Protein AF-A0AAU9J3K5-F1 (afdb_monomer)

Mean predicted aligned error: 5.4 Å

Organism: NCBI:txid1481888

Radius of gyration: 20.64 Å; Cα contacts (8 Å, |Δi|>4): 321; chains: 1; bounding box: 44×38×68 Å

Solvent-accessible surface area (backbone atoms only — not comparable to full-atom values): 13267 Å² total; per-residue (Å²): 116,67,70,64,51,51,55,50,52,50,56,49,42,56,54,50,39,54,52,32,52,53,51,26,54,49,31,48,74,75,64,40,51,69,59,21,34,55,36,25,52,50,28,32,61,58,23,56,82,67,34,91,84,30,71,65,26,46,50,22,44,54,49,30,21,50,34,29,42,73,77,67,40,43,69,62,15,44,56,45,38,53,54,50,38,56,56,32,32,74,74,64,30,69,84,30,70,68,31,44,52,37,49,50,50,46,20,52,42,31,42,75,72,71,34,34,83,68,12,43,64,50,32,53,52,49,40,65,74,28,71,87,46,91,58,56,65,67,35,35,52,36,26,38,52,43,13,49,35,30,41,76,74,66,40,49,68,60,13,48,52,33,21,47,52,31,41,53,54,44,33,74,74,67,36,80,89,37,66,82,39,30,66,32,28,39,50,44,13,52,48,27,43,75,70,68,37,52,73,62,11,49,52,28,32,50,54,21,35,55,44,37,33,76,73,65,34,70,76,32,71,70,31,44,51,42,44,48,53,50,17,54,46,26,49,76,71,68,40,52,68,64,15,49,52,41,52,51,51,49,51,49,46,53,52,55,54,56,63,73,78,108

Structure (mmCIF, N/CA/C/O backbone):
data_AF-A0AAU9J3K5-F1
#
_entry.id   AF-A0AAU9J3K5-F1
#
loop_
_atom_site.group_PDB
_atom_site.id
_atom_site.type_symbol
_atom_site.label_atom_id
_atom_site.label_alt_id
_atom_site.label_comp_id
_atom_site.label_asym_id
_atom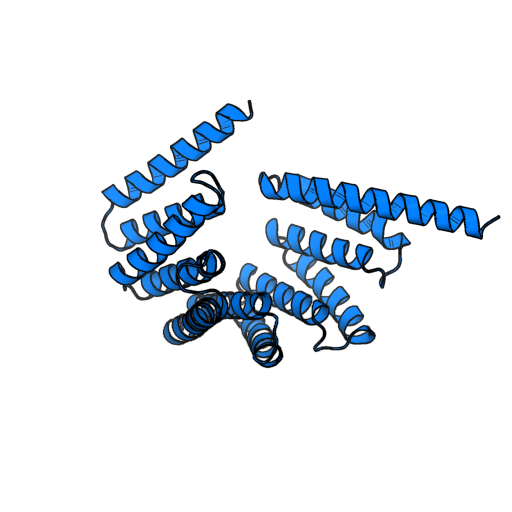_site.label_entity_id
_atom_site.label_seq_id
_atom_site.pdbx_PDB_ins_code
_atom_site.Cartn_x
_atom_site.Cartn_y
_atom_site.Cartn_z
_atom_site.occupancy
_atom_site.B_iso_or_equiv
_atom_site.auth_seq_id
_atom_site.auth_comp_id
_atom_site.auth_asym_id
_atom_site.auth_atom_id
_atom_site.pdbx_PDB_model_num
ATOM 1 N N . MET A 1 1 ? 18.548 9.732 -44.652 1.00 57.41 1 MET A N 1
ATOM 2 C CA . MET A 1 1 ? 17.117 10.109 -44.545 1.00 57.41 1 MET A CA 1
ATOM 3 C C . MET A 1 1 ? 16.368 9.227 -43.537 1.00 57.41 1 MET A C 1
ATOM 5 O O . MET A 1 1 ? 15.670 9.781 -42.702 1.00 57.41 1 MET A O 1
ATOM 9 N N . LEU A 1 2 ? 16.607 7.906 -43.513 1.00 59.78 2 LEU A N 1
ATOM 10 C CA . LEU A 1 2 ? 16.026 6.950 -42.546 1.00 59.78 2 LEU A CA 1
ATOM 11 C C . LEU A 1 2 ? 16.283 7.281 -41.060 1.00 59.78 2 LEU A C 1
ATOM 13 O O . LEU A 1 2 ? 15.352 7.263 -40.264 1.00 59.78 2 LEU A O 1
ATOM 17 N N . LEU A 1 3 ? 17.508 7.681 -40.692 1.00 57.69 3 LEU A N 1
ATOM 18 C CA . LEU A 1 3 ? 17.863 7.984 -39.294 1.00 57.69 3 LEU A CA 1
ATOM 19 C C . LEU A 1 3 ? 17.079 9.177 -38.706 1.00 57.69 3 LEU A C 1
ATOM 21 O O . LEU A 1 3 ? 16.691 9.158 -37.545 1.00 57.69 3 LEU A O 1
ATOM 25 N N . LYS A 1 4 ? 16.798 10.207 -39.522 1.00 55.69 4 LYS A N 1
ATOM 26 C CA . LYS A 1 4 ? 15.992 11.370 -39.103 1.00 55.69 4 LYS A CA 1
ATOM 27 C C . LYS A 1 4 ? 14.506 11.024 -38.956 1.00 55.69 4 LYS A C 1
ATOM 29 O O . LYS A 1 4 ? 13.834 11.634 -38.134 1.00 55.69 4 LYS A O 1
ATOM 34 N N . GLY A 1 5 ? 14.005 10.068 -39.743 1.00 58.72 5 GLY A N 1
ATOM 35 C CA . GLY A 1 5 ? 12.639 9.553 -39.619 1.00 58.72 5 GLY A CA 1
ATOM 36 C C . GLY A 1 5 ? 12.451 8.763 -38.325 1.00 58.72 5 GLY A C 1
ATOM 37 O O . GLY A 1 5 ? 11.543 9.068 -37.564 1.00 58.72 5 GLY A O 1
ATOM 38 N N . LEU A 1 6 ? 13.374 7.842 -38.031 1.00 62.50 6 LEU A N 1
ATOM 39 C CA . LEU A 1 6 ? 13.385 7.055 -36.792 1.00 62.50 6 LEU A CA 1
ATOM 40 C C . LEU A 1 6 ? 13.472 7.938 -35.540 1.00 62.50 6 LEU A C 1
ATOM 42 O O . LEU A 1 6 ? 12.642 7.817 -34.649 1.00 62.50 6 LEU A O 1
ATOM 46 N N . LEU A 1 7 ? 14.403 8.898 -35.506 1.00 63.62 7 LEU A N 1
ATOM 47 C CA . LEU A 1 7 ? 14.524 9.837 -34.380 1.00 63.62 7 LEU A CA 1
ATOM 48 C C . LEU A 1 7 ? 13.256 10.680 -34.164 1.00 63.62 7 LEU A C 1
ATOM 50 O O . LEU A 1 7 ? 12.931 11.017 -33.030 1.00 63.62 7 LEU A O 1
ATOM 54 N N . ARG A 1 8 ? 12.524 11.010 -35.237 1.00 62.31 8 ARG A N 1
ATOM 55 C CA . ARG A 1 8 ? 11.261 11.751 -35.143 1.00 62.31 8 ARG A CA 1
ATOM 56 C C . ARG A 1 8 ? 10.128 10.884 -34.588 1.00 62.31 8 ARG A C 1
ATOM 58 O O . ARG A 1 8 ? 9.366 11.395 -33.779 1.00 62.31 8 ARG A O 1
ATOM 65 N N . VAL A 1 9 ? 10.048 9.614 -34.989 1.00 66.19 9 VAL A N 1
ATOM 66 C CA . VAL A 1 9 ? 9.055 8.646 -34.484 1.00 66.19 9 VAL A CA 1
ATOM 67 C C . VAL A 1 9 ? 9.279 8.351 -32.996 1.00 66.19 9 VAL A C 1
ATOM 69 O O . VAL A 1 9 ? 8.337 8.418 -32.208 1.00 66.19 9 VAL A O 1
ATOM 72 N N . PHE A 1 10 ? 10.533 8.153 -32.573 1.00 67.00 10 PHE A N 1
ATOM 73 C CA . PHE A 1 10 ? 10.857 7.967 -31.154 1.00 67.00 10 PHE A CA 1
ATOM 74 C C . PHE A 1 10 ? 10.499 9.195 -30.312 1.00 67.00 10 PHE A C 1
ATOM 76 O O . PHE A 1 10 ? 9.823 9.068 -29.295 1.00 67.00 10 PHE A O 1
ATOM 83 N N . ALA A 1 11 ? 10.855 10.399 -30.770 1.00 66.00 11 ALA A N 1
ATOM 84 C CA . ALA A 1 11 ? 10.505 11.631 -30.064 1.00 66.00 11 ALA A CA 1
ATOM 85 C C . ALA A 1 11 ? 8.982 11.853 -29.958 1.00 66.00 11 ALA A C 1
ATOM 87 O O . ALA A 1 11 ? 8.513 12.453 -28.989 1.00 66.00 11 ALA A O 1
ATOM 88 N N . THR A 1 12 ? 8.193 11.380 -30.930 1.00 76.12 12 THR A N 1
ATOM 89 C CA . THR A 1 12 ? 6.726 11.435 -30.847 1.00 76.12 12 THR A CA 1
ATOM 90 C C . THR A 1 12 ? 6.155 10.413 -29.864 1.00 76.12 12 THR A C 1
ATOM 92 O O . THR A 1 12 ? 5.304 10.795 -29.063 1.00 76.12 12 THR A O 1
ATOM 95 N N . SER A 1 13 ? 6.660 9.173 -29.857 1.00 79.50 13 SER A N 1
ATOM 96 C CA . SER A 1 13 ? 6.228 8.124 -28.917 1.00 79.50 13 SER A CA 1
ATOM 97 C C . SER A 1 13 ? 6.563 8.496 -27.464 1.00 79.50 13 SER A C 1
ATOM 99 O O . SER A 1 13 ? 5.698 8.451 -26.589 1.00 79.50 13 SER A O 1
ATOM 101 N N . GLU A 1 14 ? 7.769 9.009 -27.194 1.00 88.12 14 GLU A N 1
ATOM 102 C CA . GLU A 1 14 ? 8.146 9.439 -25.841 1.00 88.12 14 GLU A CA 1
ATOM 103 C C . GLU A 1 14 ? 7.245 10.564 -25.301 1.00 88.12 14 GLU A C 1
ATOM 105 O O . GLU A 1 14 ? 6.835 10.550 -24.138 1.00 88.12 14 GLU A O 1
ATOM 110 N N . ASN A 1 15 ? 6.910 11.554 -26.130 1.00 89.12 15 ASN A N 1
ATOM 111 C CA . ASN A 1 15 ? 6.017 12.632 -25.705 1.00 89.12 15 ASN A CA 1
ATOM 112 C C . ASN A 1 15 ? 4.587 12.129 -25.469 1.00 89.12 15 ASN A C 1
ATOM 114 O O . ASN A 1 15 ? 3.958 12.540 -24.493 1.00 89.12 15 ASN A O 1
ATOM 118 N N . ALA A 1 16 ? 4.099 11.212 -26.308 1.00 90.62 16 ALA A N 1
ATOM 119 C CA . ALA A 1 16 ? 2.791 10.589 -26.129 1.00 90.62 16 ALA A CA 1
ATOM 120 C C . ALA A 1 16 ? 2.713 9.816 -24.802 1.00 90.62 16 ALA A C 1
ATOM 122 O O . ALA A 1 16 ? 1.796 10.039 -24.014 1.00 90.62 16 ALA A O 1
ATOM 123 N N . ILE A 1 17 ? 3.714 8.986 -24.493 1.00 93.00 17 ILE A N 1
ATOM 124 C CA . ILE A 1 17 ? 3.760 8.195 -23.253 1.00 93.00 17 ILE A CA 1
ATOM 125 C C . ILE A 1 17 ? 3.803 9.093 -22.011 1.00 93.00 17 ILE A C 1
ATOM 127 O O . ILE A 1 17 ? 3.150 8.798 -21.012 1.00 93.00 17 ILE A O 1
ATOM 131 N N . LYS A 1 18 ? 4.548 10.207 -22.046 1.00 92.31 18 LYS A N 1
ATOM 132 C CA . LYS A 1 18 ? 4.577 11.170 -20.928 1.00 92.31 18 LYS A CA 1
ATOM 133 C C . LYS A 1 18 ? 3.200 11.769 -20.661 1.00 92.31 18 LYS A C 1
ATOM 135 O O . LYS A 1 18 ? 2.785 11.847 -19.507 1.00 92.31 18 LYS A O 1
ATOM 140 N N . GLU A 1 19 ? 2.489 12.155 -21.716 1.00 94.25 19 GLU A N 1
ATOM 141 C CA . GLU A 1 19 ? 1.142 12.707 -21.593 1.00 94.25 19 GLU A CA 1
ATOM 142 C C . GLU A 1 19 ? 0.137 11.654 -21.108 1.00 94.25 19 GLU A C 1
ATOM 144 O O . GLU A 1 19 ? -0.678 11.936 -20.229 1.00 94.25 19 GLU A O 1
ATOM 149 N N . LEU A 1 20 ? 0.239 10.416 -21.601 1.00 95.38 20 LEU A N 1
ATOM 150 C CA . LEU A 1 20 ? -0.559 9.296 -21.103 1.00 95.38 20 LEU A CA 1
ATOM 151 C C . LEU A 1 20 ? -0.289 9.036 -19.616 1.00 95.38 20 LEU A C 1
ATOM 153 O O . LEU A 1 20 ? -1.234 8.913 -18.849 1.00 95.38 20 LEU A O 1
ATOM 157 N N . ASN A 1 21 ? 0.968 9.055 -19.163 1.00 92.50 21 ASN A N 1
ATOM 158 C CA . ASN A 1 21 ? 1.307 8.892 -17.744 1.00 92.50 21 ASN A CA 1
ATOM 159 C C . ASN A 1 21 ? 0.759 10.025 -16.857 1.00 92.50 21 ASN A C 1
ATOM 161 O O . ASN A 1 21 ? 0.389 9.787 -15.703 1.00 92.50 21 ASN A O 1
ATOM 165 N N . ARG A 1 22 ? 0.669 11.252 -17.388 1.00 93.38 22 ARG A N 1
ATOM 166 C CA . ARG A 1 22 ? 0.045 12.384 -16.689 1.00 93.38 22 ARG A CA 1
ATOM 167 C C . ARG A 1 22 ? -1.457 12.153 -16.511 1.00 93.38 22 ARG A C 1
ATOM 169 O O . ARG A 1 22 ? -1.958 12.285 -15.397 1.00 93.38 22 ARG A O 1
ATOM 176 N N . LYS A 1 23 ? -2.155 11.766 -17.583 1.00 94.50 23 LYS A N 1
ATOM 177 C CA . LYS A 1 23 ? -3.592 11.442 -17.542 1.00 94.50 23 LYS A CA 1
ATOM 178 C C . LYS A 1 23 ? -3.879 10.233 -16.657 1.00 94.50 23 LYS A C 1
ATOM 180 O O . LYS A 1 23 ? -4.790 10.283 -15.845 1.00 94.50 23 LYS A O 1
ATOM 185 N N . LEU A 1 24 ? -3.043 9.199 -16.746 1.00 94.56 24 LEU A N 1
ATOM 186 C CA . LEU A 1 24 ? -3.099 8.019 -15.888 1.00 94.56 24 LEU A CA 1
ATOM 187 C C . LEU A 1 24 ? -3.095 8.414 -14.410 1.00 94.56 24 LEU A C 1
ATOM 189 O O . LEU A 1 24 ? -3.961 7.983 -13.657 1.00 94.56 24 LEU A O 1
ATOM 193 N N . SER A 1 25 ? -2.130 9.246 -14.008 1.00 91.00 25 SER A N 1
ATOM 194 C CA . SER A 1 25 ? -2.013 9.718 -12.623 1.00 91.00 25 SER A CA 1
ATOM 195 C C . SER A 1 25 ? -3.258 10.486 -12.176 1.00 91.00 25 SER A C 1
ATOM 197 O O . SER A 1 25 ? -3.716 10.304 -11.051 1.00 91.00 25 SER A O 1
ATOM 199 N N . GLN A 1 26 ? -3.825 11.305 -13.065 1.00 89.31 26 GLN A N 1
ATOM 200 C CA . GLN A 1 26 ? -5.044 12.063 -12.799 1.00 89.31 26 GLN A CA 1
ATOM 201 C C . GLN A 1 26 ? -6.254 11.137 -12.595 1.00 89.31 26 GLN A C 1
ATOM 203 O O . GLN A 1 26 ? -6.860 11.180 -11.527 1.00 89.31 26 GLN A O 1
ATOM 208 N N . CYS A 1 27 ? -6.558 10.251 -13.549 1.00 89.62 27 CYS A N 1
ATOM 209 C CA . CYS A 1 27 ? -7.663 9.291 -13.427 1.00 89.62 27 CYS A CA 1
ATOM 210 C C . CYS A 1 27 ? -7.496 8.396 -12.191 1.00 89.62 27 CYS A C 1
ATOM 212 O O . CYS A 1 27 ? -8.442 8.178 -11.442 1.00 89.62 27 CYS A O 1
ATOM 214 N N . TYR A 1 28 ? -6.274 7.926 -11.918 1.00 87.38 28 TYR A N 1
ATOM 215 C CA . TYR A 1 28 ? -5.996 7.123 -10.728 1.00 87.38 28 TYR A CA 1
ATOM 216 C C . TYR A 1 28 ? -6.296 7.882 -9.430 1.00 87.38 28 TYR A C 1
ATOM 218 O O . TYR A 1 28 ? -6.854 7.302 -8.500 1.00 87.38 28 TYR A O 1
ATOM 226 N N . SER A 1 29 ? -5.943 9.171 -9.363 1.00 81.25 29 SER A N 1
ATOM 227 C CA . SER A 1 29 ? -6.211 10.006 -8.186 1.00 81.25 29 SER A CA 1
ATOM 228 C C . SER A 1 29 ? -7.699 10.277 -7.957 1.00 81.25 29 SER A C 1
ATOM 230 O O . SER A 1 29 ? -8.112 10.386 -6.806 1.00 81.25 29 SER A O 1
ATOM 232 N N . LEU A 1 30 ? -8.495 10.319 -9.030 1.00 81.38 30 LEU A N 1
ATOM 233 C CA . LEU A 1 30 ? -9.952 10.473 -8.976 1.00 81.38 30 LEU A CA 1
ATOM 234 C C . LEU A 1 30 ? -10.682 9.151 -8.684 1.00 81.38 30 LEU A C 1
ATOM 236 O O . LEU A 1 30 ? -11.876 9.145 -8.418 1.00 81.38 30 LEU A O 1
ATOM 240 N N . GLY A 1 31 ? -9.969 8.020 -8.695 1.00 83.25 31 GLY A N 1
ATOM 241 C CA . GLY A 1 31 ? -10.568 6.699 -8.497 1.00 83.25 31 GLY A CA 1
ATOM 242 C C . GLY A 1 31 ? -11.158 6.081 -9.768 1.00 83.25 31 GLY A C 1
ATOM 243 O O . GLY A 1 31 ? -11.734 4.994 -9.701 1.00 83.25 31 GLY A O 1
ATOM 244 N N . ASP A 1 32 ? -10.949 6.699 -10.934 1.00 89.50 32 ASP A N 1
ATOM 245 C CA . ASP A 1 32 ? -11.389 6.211 -12.245 1.00 89.50 32 ASP A CA 1
ATOM 246 C C . ASP A 1 32 ? -10.483 5.077 -12.749 1.00 89.50 32 ASP A C 1
ATOM 248 O O . ASP A 1 32 ? -9.839 5.149 -13.800 1.00 89.50 32 ASP A O 1
ATOM 252 N N . TYR A 1 33 ? -10.397 3.990 -11.979 1.00 92.69 33 TYR A N 1
ATOM 253 C CA . TYR A 1 33 ? -9.425 2.917 -12.201 1.00 92.69 33 TYR A CA 1
ATOM 254 C C . TYR A 1 33 ? -9.601 2.192 -13.536 1.00 92.69 33 TYR A C 1
ATOM 256 O O . TYR A 1 33 ? -8.632 1.659 -14.076 1.00 92.69 33 TYR A O 1
ATOM 264 N N . GLN A 1 34 ? -10.815 2.179 -14.088 1.00 93.81 34 GLN A N 1
ATOM 265 C CA . GLN A 1 34 ? -11.072 1.547 -15.376 1.00 93.81 34 GLN A CA 1
ATOM 266 C C . GLN A 1 34 ? -10.558 2.395 -16.547 1.00 93.81 34 GLN A C 1
ATOM 268 O O . GLN A 1 34 ? -9.996 1.847 -17.496 1.00 93.81 34 GLN A O 1
ATOM 273 N N . GLU A 1 35 ? -10.694 3.720 -16.465 1.00 94.31 35 GLU A N 1
ATOM 274 C CA . GLU A 1 35 ? -10.102 4.636 -17.441 1.00 94.31 35 GLU A CA 1
ATOM 275 C C . GLU A 1 35 ? -8.578 4.667 -17.291 1.00 94.31 35 GLU A C 1
ATOM 277 O O . GLU A 1 35 ? -7.856 4.523 -18.277 1.00 94.31 35 GLU A O 1
ATOM 282 N N . ALA A 1 36 ? -8.084 4.734 -16.051 1.00 95.88 36 ALA A N 1
ATOM 283 C CA . ALA A 1 36 ? -6.663 4.627 -15.740 1.00 95.88 36 ALA A CA 1
ATOM 284 C C . ALA A 1 36 ? -6.051 3.346 -16.339 1.00 95.88 36 ALA A C 1
ATOM 286 O O . ALA A 1 36 ? -5.000 3.399 -16.977 1.00 95.88 36 ALA A O 1
ATOM 287 N N . LEU A 1 37 ? -6.732 2.200 -16.223 1.00 97.06 37 LEU A N 1
ATOM 288 C CA . LEU A 1 37 ? -6.297 0.959 -16.860 1.00 97.06 37 LEU A CA 1
ATOM 289 C C . LEU A 1 37 ? -6.209 1.090 -18.385 1.00 97.06 37 LEU A C 1
ATOM 291 O O . LEU A 1 37 ? -5.182 0.730 -18.955 1.00 97.06 37 LEU A O 1
ATOM 295 N N . SER A 1 38 ? -7.238 1.635 -19.037 1.00 96.94 38 SER A N 1
ATOM 296 C CA . SER A 1 38 ? -7.231 1.824 -20.494 1.00 96.94 38 SER A CA 1
ATOM 297 C C . SER A 1 38 ? -6.076 2.723 -20.952 1.00 96.94 38 SER A C 1
ATOM 299 O O . SER A 1 38 ? -5.438 2.446 -21.967 1.00 96.94 38 SER A O 1
ATOM 301 N N . ILE A 1 39 ? -5.780 3.789 -20.201 1.00 97.31 39 ILE A N 1
ATOM 302 C CA . ILE A 1 39 ? -4.660 4.695 -20.487 1.00 97.31 39 ILE A CA 1
ATOM 303 C C . ILE A 1 39 ? -3.320 3.974 -20.297 1.00 97.31 39 ILE A C 1
ATOM 305 O O . ILE A 1 39 ? -2.405 4.153 -21.102 1.00 97.31 39 ILE A O 1
ATOM 309 N N . ALA A 1 40 ? -3.190 3.149 -19.256 1.00 96.75 40 ALA A N 1
ATOM 310 C CA . ALA A 1 40 ? -1.980 2.368 -19.018 1.00 96.75 40 ALA A CA 1
ATOM 311 C C . ALA A 1 40 ? -1.746 1.313 -20.113 1.00 96.75 40 ALA A C 1
ATOM 313 O O . ALA A 1 40 ? -0.603 1.122 -20.528 1.00 96.75 40 ALA A O 1
ATOM 314 N N . GLU A 1 41 ? -2.806 0.667 -20.613 1.00 97.19 41 GLU A N 1
ATOM 315 C CA . GLU A 1 41 ? -2.734 -0.254 -21.757 1.00 97.19 41 GLU A CA 1
ATOM 316 C C . GLU A 1 41 ? -2.244 0.484 -23.010 1.00 97.19 41 GLU A C 1
ATOM 318 O O . G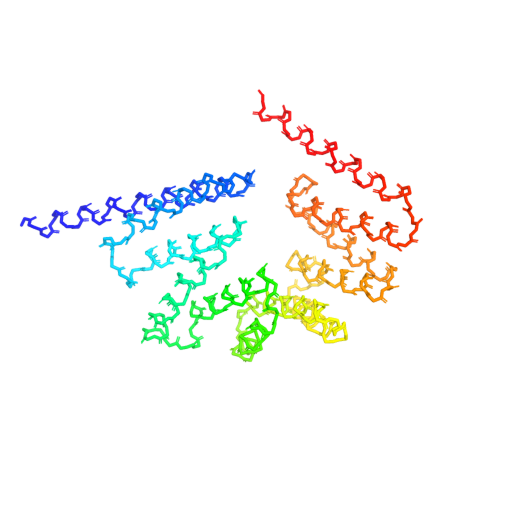LU A 1 41 ? -1.309 0.025 -23.666 1.00 97.19 41 GLU A O 1
ATOM 323 N N . GLN A 1 42 ? -2.777 1.679 -23.284 1.00 96.25 42 GLN A N 1
ATOM 324 C CA . GLN A 1 42 ? -2.308 2.510 -24.394 1.00 96.25 42 GLN A CA 1
ATOM 325 C C . GLN A 1 42 ? -0.834 2.917 -24.234 1.00 96.25 42 GLN A C 1
ATOM 327 O O . GLN A 1 42 ? -0.053 2.785 -25.173 1.00 96.25 42 GLN A O 1
ATOM 332 N N . ALA A 1 43 ? -0.430 3.383 -23.048 1.00 95.69 43 ALA A N 1
ATOM 333 C CA . ALA A 1 43 ? 0.955 3.778 -22.784 1.00 95.69 43 ALA A CA 1
ATOM 334 C C . ALA A 1 43 ? 1.927 2.601 -22.946 1.00 95.69 43 ALA A C 1
ATOM 336 O O . ALA A 1 43 ? 3.039 2.778 -23.445 1.00 95.69 43 ALA A O 1
ATOM 337 N N . TYR A 1 44 ? 1.507 1.400 -22.543 1.00 94.56 44 TYR A N 1
ATOM 338 C CA . TYR A 1 44 ? 2.278 0.181 -22.737 1.00 94.56 44 TYR A CA 1
ATOM 339 C C . TYR A 1 44 ? 2.455 -0.146 -24.223 1.00 94.56 44 TYR A C 1
ATOM 341 O O . TYR A 1 44 ? 3.594 -0.351 -24.644 1.00 94.56 44 TYR A O 1
ATOM 349 N N . GLU A 1 45 ? 1.385 -0.128 -25.022 1.00 94.31 45 GLU A N 1
ATOM 350 C CA . GLU A 1 45 ? 1.465 -0.392 -26.465 1.00 94.31 45 GLU A CA 1
ATOM 351 C C . GLU A 1 45 ? 2.383 0.602 -27.193 1.00 94.31 45 GLU A C 1
ATOM 353 O O . GLU A 1 45 ? 3.305 0.176 -27.888 1.00 94.31 45 GLU A O 1
ATOM 358 N N . GLU A 1 46 ? 2.222 1.906 -26.949 1.00 92.44 46 GLU A N 1
ATOM 359 C CA . GLU A 1 46 ? 3.076 2.964 -27.526 1.00 92.44 46 GLU A CA 1
ATOM 360 C C . GLU A 1 46 ? 4.556 2.786 -27.158 1.00 92.44 46 GLU A C 1
ATOM 362 O O . GLU A 1 46 ? 5.465 3.098 -27.930 1.00 92.44 46 GLU A O 1
ATOM 367 N N . SER A 1 47 ? 4.818 2.260 -25.961 1.00 92.50 47 SER A N 1
ATOM 368 C CA . SER A 1 47 ? 6.177 2.094 -25.460 1.00 92.50 47 SER A CA 1
ATOM 369 C C . SER A 1 47 ? 6.926 0.894 -26.039 1.00 92.50 47 SER A C 1
ATOM 371 O O . SER A 1 47 ? 8.150 0.849 -25.916 1.00 92.50 47 SER A O 1
ATOM 373 N N . LYS A 1 48 ? 6.239 -0.064 -26.681 1.00 89.75 48 LYS A N 1
ATOM 374 C CA . LYS A 1 48 ? 6.885 -1.253 -27.270 1.00 89.75 48 LYS A CA 1
ATOM 375 C C . LYS A 1 48 ? 7.902 -0.885 -28.348 1.00 89.75 48 LYS A C 1
ATOM 377 O O . LYS A 1 48 ? 8.938 -1.537 -28.458 1.00 89.75 48 LYS A O 1
ATOM 382 N N . GLU A 1 49 ? 7.646 0.182 -29.104 1.00 89.25 49 GLU A N 1
ATOM 383 C CA . GLU A 1 49 ? 8.553 0.656 -30.155 1.00 89.25 49 GLU A CA 1
ATOM 384 C C . GLU A 1 49 ? 9.902 1.136 -29.603 1.00 89.25 49 GLU A C 1
ATOM 386 O O . GLU A 1 49 ? 10.913 1.061 -30.299 1.00 89.25 49 GLU A O 1
ATOM 391 N N . LEU A 1 50 ? 9.947 1.579 -28.341 1.00 87.00 50 LEU A N 1
ATOM 392 C CA . LEU A 1 50 ? 11.172 2.041 -27.683 1.00 87.00 50 LEU A CA 1
ATOM 393 C C . LEU A 1 50 ? 12.140 0.892 -27.349 1.00 87.00 50 LEU A C 1
ATOM 395 O O . LEU A 1 50 ? 13.309 1.141 -27.041 1.00 87.00 50 LEU A O 1
ATOM 399 N N . GLY A 1 51 ? 11.658 -0.352 -27.412 1.00 83.56 51 GLY A N 1
ATOM 400 C CA . GLY A 1 51 ? 12.387 -1.560 -27.051 1.00 83.56 51 GLY A CA 1
ATOM 401 C C . GLY A 1 51 ? 12.268 -1.919 -25.568 1.00 83.56 51 GLY A C 1
ATOM 402 O O . GLY A 1 51 ? 12.116 -1.063 -24.695 1.00 83.56 51 GLY A O 1
ATOM 403 N N . GLU A 1 52 ? 12.402 -3.214 -25.278 1.00 76.62 52 GLU A N 1
ATOM 404 C CA . GLU A 1 52 ? 12.142 -3.820 -23.959 1.00 76.62 52 GLU A CA 1
ATOM 405 C C . GLU A 1 52 ? 13.027 -3.277 -22.821 1.00 76.62 52 GLU A C 1
ATOM 407 O O . GLU A 1 52 ? 12.700 -3.411 -21.642 1.00 76.62 52 GLU A O 1
ATOM 412 N N . TYR A 1 53 ? 14.143 -2.637 -23.173 1.00 76.00 53 TYR A N 1
ATOM 413 C CA . TYR A 1 53 ? 15.138 -2.113 -22.235 1.00 76.00 53 TYR A CA 1
ATOM 414 C C . TYR A 1 53 ? 15.065 -0.598 -22.041 1.00 76.00 53 TYR A C 1
ATOM 416 O O . TYR A 1 53 ? 15.841 -0.032 -21.271 1.00 76.00 53 TYR A O 1
ATOM 424 N N . ASN A 1 54 ? 14.136 0.079 -22.717 1.00 84.12 54 ASN A N 1
ATOM 425 C CA . ASN A 1 54 ? 13.934 1.504 -22.524 1.00 84.12 54 ASN A CA 1
ATOM 426 C C . ASN A 1 54 ? 13.244 1.781 -21.177 1.00 84.12 54 ASN A C 1
ATOM 428 O O . ASN A 1 54 ? 12.211 1.192 -20.853 1.00 84.12 54 ASN A O 1
ATOM 432 N N . GLN A 1 55 ? 13.778 2.733 -20.406 1.00 81.00 55 GLN A N 1
ATOM 433 C CA . GLN A 1 55 ? 13.243 3.122 -19.096 1.00 81.00 55 GLN A CA 1
ATOM 434 C C . GLN A 1 55 ? 11.750 3.497 -19.141 1.00 81.00 55 GLN A C 1
ATOM 436 O O . GLN A 1 55 ? 11.013 3.216 -18.193 1.00 81.00 55 GLN A O 1
ATOM 441 N N . MET A 1 56 ? 11.287 4.105 -20.235 1.00 86.31 56 MET A N 1
ATOM 442 C CA . MET A 1 56 ? 9.883 4.472 -20.418 1.00 86.31 56 MET A CA 1
ATOM 443 C C . MET A 1 56 ? 8.999 3.256 -20.667 1.00 86.31 56 MET A C 1
ATOM 445 O O . MET A 1 56 ? 7.932 3.177 -20.062 1.00 86.31 56 MET A O 1
ATOM 449 N N . HIS A 1 57 ? 9.458 2.288 -21.469 1.00 87.50 57 HIS A N 1
ATOM 450 C CA . HIS A 1 57 ? 8.749 1.018 -21.645 1.00 87.50 57 HIS A CA 1
ATOM 451 C C . HIS A 1 57 ? 8.558 0.313 -20.311 1.00 87.50 57 HIS A C 1
ATOM 453 O O . HIS A 1 57 ? 7.463 -0.117 -19.968 1.00 87.50 57 HIS A O 1
ATOM 459 N N . ILE A 1 58 ? 9.596 0.298 -19.483 1.00 81.50 58 ILE A N 1
ATOM 460 C CA . ILE A 1 58 ? 9.508 -0.405 -18.209 1.00 81.50 58 ILE A CA 1
ATOM 461 C C . ILE A 1 58 ? 8.614 0.339 -17.210 1.00 81.50 58 ILE A C 1
ATOM 463 O O . ILE A 1 58 ? 7.873 -0.276 -16.437 1.00 81.50 58 ILE A O 1
ATOM 467 N N . THR A 1 59 ? 8.646 1.669 -17.241 1.00 85.06 59 THR A N 1
ATOM 468 C CA . THR A 1 59 ? 7.707 2.478 -16.462 1.00 85.06 59 THR A CA 1
ATOM 469 C C . THR A 1 59 ? 6.268 2.172 -16.887 1.00 85.06 59 THR A C 1
ATOM 471 O O . THR A 1 59 ? 5.421 1.944 -16.026 1.00 85.06 59 THR A O 1
ATOM 474 N N . ALA A 1 60 ? 6.002 2.056 -18.192 1.00 90.75 60 ALA A N 1
ATOM 475 C CA . ALA A 1 60 ? 4.691 1.671 -18.708 1.00 90.75 60 ALA A CA 1
ATOM 476 C C . ALA A 1 60 ? 4.282 0.248 -18.279 1.00 90.75 60 ALA A C 1
ATOM 478 O O . ALA A 1 60 ? 3.166 0.069 -17.797 1.00 90.75 60 ALA A O 1
ATOM 479 N N . CYS A 1 61 ? 5.186 -0.740 -18.337 1.00 90.50 61 CYS A N 1
ATOM 480 C CA . CYS A 1 61 ? 4.946 -2.090 -17.804 1.00 90.50 61 CYS A CA 1
ATOM 481 C C . CYS A 1 61 ? 4.551 -2.058 -16.324 1.00 90.50 61 CYS A C 1
ATOM 483 O O . CYS A 1 61 ? 3.593 -2.710 -15.913 1.00 90.50 61 CYS A O 1
ATOM 485 N N . SER A 1 62 ? 5.290 -1.288 -15.521 1.00 87.69 62 SER A N 1
ATOM 486 C CA . SER A 1 62 ? 5.066 -1.188 -14.076 1.00 87.69 62 SER A CA 1
ATOM 487 C C . SER A 1 62 ? 3.730 -0.520 -13.752 1.00 87.69 62 SER A C 1
ATOM 489 O O . SER A 1 62 ? 3.031 -0.967 -12.841 1.00 87.69 62 SER A O 1
ATOM 491 N N . ASN A 1 63 ? 3.366 0.511 -14.518 1.00 92.88 63 ASN A N 1
ATOM 492 C CA . ASN A 1 63 ? 2.096 1.224 -14.406 1.00 92.88 63 ASN A CA 1
ATOM 493 C C . ASN A 1 63 ? 0.913 0.339 -14.813 1.00 92.88 63 ASN A C 1
ATOM 495 O O . ASN A 1 63 ? -0.070 0.259 -14.078 1.00 92.88 63 ASN A O 1
ATOM 499 N N . LEU A 1 64 ? 1.017 -0.379 -15.934 1.00 96.25 64 LEU A N 1
ATOM 500 C CA . LEU A 1 64 ? -0.017 -1.311 -16.377 1.00 96.25 64 LEU A CA 1
ATOM 501 C C . LEU A 1 64 ? -0.212 -2.456 -15.377 1.00 96.25 64 LEU A C 1
ATOM 503 O O . LEU A 1 64 ? -1.342 -2.775 -15.012 1.00 96.25 64 LEU A O 1
ATOM 507 N N . ALA A 1 65 ? 0.877 -3.030 -14.867 1.00 94.88 65 ALA A N 1
ATOM 508 C CA . ALA A 1 65 ? 0.808 -4.061 -13.839 1.00 94.88 65 ALA A CA 1
ATOM 509 C C . ALA A 1 65 ? 0.158 -3.542 -12.543 1.00 94.88 65 ALA A C 1
ATOM 511 O O . ALA A 1 65 ? -0.663 -4.239 -11.941 1.00 94.88 65 ALA A O 1
ATOM 512 N N . LEU A 1 66 ? 0.451 -2.297 -12.146 1.00 92.31 66 LEU A N 1
ATOM 513 C CA . LEU A 1 66 ? -0.219 -1.651 -11.018 1.00 92.31 66 LEU A CA 1
ATOM 514 C C . LEU A 1 66 ? -1.726 -1.517 -11.274 1.00 92.31 66 LEU A C 1
ATOM 516 O O . LEU A 1 66 ? -2.505 -1.878 -10.397 1.00 92.31 66 LEU A O 1
ATOM 520 N N . MET A 1 67 ? -2.140 -1.072 -12.466 1.00 96.19 67 MET A N 1
ATOM 521 C CA . MET A 1 67 ? -3.563 -0.951 -12.811 1.00 96.19 67 MET A CA 1
ATOM 522 C C . MET A 1 67 ? -4.264 -2.306 -12.819 1.00 96.19 67 MET A C 1
ATOM 524 O O . MET A 1 67 ? -5.338 -2.436 -12.233 1.00 96.19 67 MET A O 1
ATOM 528 N N . TYR A 1 68 ? -3.642 -3.340 -13.393 1.00 97.88 68 TYR A N 1
ATOM 529 C CA . TYR A 1 68 ? -4.174 -4.699 -13.331 1.00 97.88 68 TYR A CA 1
ATOM 530 C C . TYR A 1 68 ? -4.364 -5.176 -11.893 1.00 97.88 68 TYR A C 1
ATOM 532 O O . TYR A 1 68 ? -5.424 -5.713 -11.576 1.00 97.88 68 TYR A O 1
ATOM 540 N N . LYS A 1 69 ? -3.401 -4.927 -10.999 1.00 95.31 69 LYS A N 1
ATOM 541 C CA . LYS A 1 69 ? -3.557 -5.230 -9.571 1.00 95.31 69 LYS A CA 1
ATOM 542 C C . LYS A 1 69 ? -4.729 -4.456 -8.957 1.00 95.31 69 LYS A C 1
ATOM 544 O O . LYS A 1 69 ? -5.517 -5.055 -8.229 1.00 95.31 69 LYS A O 1
ATOM 549 N N . THR A 1 70 ? -4.857 -3.160 -9.248 1.00 93.25 70 THR A N 1
ATOM 550 C CA . THR A 1 70 ? -5.918 -2.296 -8.703 1.00 93.25 70 THR A CA 1
ATOM 551 C C . THR A 1 70 ? -7.315 -2.767 -9.100 1.00 93.25 70 THR A C 1
ATOM 553 O O . THR A 1 70 ? -8.200 -2.801 -8.251 1.00 93.25 70 THR A O 1
ATOM 556 N N . VAL A 1 71 ? -7.512 -3.219 -10.343 1.00 95.12 71 VAL A N 1
ATOM 557 C CA . VAL A 1 71 ? -8.804 -3.765 -10.804 1.00 95.12 71 VAL A CA 1
ATOM 558 C C . VAL A 1 71 ? -8.983 -5.268 -10.517 1.00 95.12 71 VAL A C 1
ATOM 560 O O . VAL A 1 71 ? -9.880 -5.905 -11.067 1.00 95.12 71 VAL A O 1
ATOM 563 N N . GLY A 1 72 ? -8.112 -5.875 -9.703 1.00 94.75 72 GLY A N 1
ATOM 564 C CA . GLY A 1 72 ? -8.212 -7.285 -9.297 1.00 94.75 72 GLY A CA 1
ATOM 565 C C . GLY A 1 72 ? -7.738 -8.316 -10.332 1.00 94.75 72 GLY A C 1
ATOM 566 O O . GLY A 1 72 ? -7.891 -9.519 -10.127 1.00 94.75 72 GLY A O 1
ATOM 567 N N . ARG A 1 73 ? -7.118 -7.891 -11.438 1.00 97.62 73 ARG A N 1
ATOM 568 C CA . ARG A 1 73 ? -6.509 -8.767 -12.458 1.00 97.62 73 ARG A CA 1
ATOM 569 C C . ARG A 1 73 ? -5.084 -9.170 -12.057 1.00 97.62 73 ARG A C 1
ATOM 571 O O . ARG A 1 73 ? -4.114 -8.874 -12.752 1.00 97.62 73 ARG A O 1
ATOM 578 N N . TYR A 1 74 ? -4.951 -9.851 -10.920 1.00 97.31 74 TYR A N 1
ATOM 579 C CA . TYR A 1 74 ? -3.649 -10.156 -10.307 1.00 97.31 74 TYR A CA 1
ATOM 580 C C . TYR A 1 74 ? -2.720 -10.995 -11.193 1.00 97.31 74 TYR A C 1
ATOM 582 O O . TYR A 1 74 ? -1.520 -10.752 -11.209 1.00 97.31 74 TYR A O 1
ATOM 590 N N . GLU A 1 75 ? -3.259 -11.949 -11.955 1.00 97.50 75 GLU A N 1
ATOM 591 C CA . GLU A 1 75 ? -2.461 -12.801 -12.849 1.00 97.50 75 GLU A CA 1
ATOM 592 C C . GLU A 1 75 ? -1.787 -11.984 -13.964 1.00 97.50 75 GLU A C 1
ATOM 594 O O . GLU A 1 75 ? -0.611 -12.174 -14.265 1.00 97.50 75 GLU A O 1
ATOM 599 N N . ASN A 1 76 ? -2.498 -11.012 -14.541 1.00 97.19 76 ASN A N 1
ATOM 600 C CA . ASN A 1 76 ? -1.941 -10.123 -15.558 1.00 97.19 76 ASN A CA 1
ATOM 601 C C . ASN A 1 76 ? -0.831 -9.238 -14.971 1.00 97.19 76 ASN A C 1
ATOM 603 O O . ASN A 1 76 ? 0.203 -9.037 -15.607 1.00 97.19 76 ASN A O 1
ATOM 607 N N . ALA A 1 77 ? -1.029 -8.738 -13.747 1.00 97.19 77 ALA A N 1
ATOM 608 C CA . ALA A 1 77 ? -0.022 -7.956 -13.038 1.00 97.19 77 ALA A CA 1
ATOM 609 C C . ALA A 1 77 ? 1.249 -8.775 -12.753 1.00 97.19 77 ALA A C 1
ATOM 611 O O . ALA A 1 77 ? 2.351 -8.307 -13.033 1.00 97.19 77 ALA A O 1
ATOM 612 N N . LEU A 1 78 ? 1.098 -10.004 -12.243 1.00 97.00 78 LEU A N 1
ATOM 613 C CA . LEU A 1 78 ? 2.218 -10.906 -11.958 1.00 97.00 78 LEU A CA 1
ATOM 614 C C . LEU A 1 78 ? 3.007 -11.232 -13.227 1.00 97.00 78 LEU A C 1
ATOM 616 O O . LEU A 1 78 ? 4.218 -11.041 -13.235 1.00 97.00 78 LEU A O 1
ATOM 620 N N . ASN A 1 79 ? 2.334 -11.601 -14.321 1.00 95.75 79 ASN A N 1
ATOM 621 C CA . ASN A 1 79 ? 3.000 -11.890 -15.594 1.00 95.75 79 ASN A CA 1
ATOM 622 C C . ASN A 1 79 ? 3.852 -10.709 -16.096 1.00 95.75 79 ASN A C 1
ATOM 624 O O . ASN A 1 79 ? 4.990 -10.897 -16.530 1.00 95.75 79 ASN A O 1
ATOM 628 N N . LEU A 1 80 ? 3.335 -9.477 -16.011 1.00 94.12 80 LEU A N 1
ATOM 629 C CA . LEU A 1 80 ? 4.097 -8.283 -16.390 1.00 94.12 80 LEU A CA 1
ATOM 630 C C . LEU A 1 80 ? 5.296 -8.043 -15.467 1.00 94.12 80 LEU A C 1
ATOM 632 O O . LEU A 1 80 ? 6.399 -7.784 -15.955 1.00 94.12 80 LEU A O 1
ATOM 636 N N . TYR A 1 81 ? 5.108 -8.143 -14.148 1.00 93.69 81 TYR A N 1
ATOM 637 C CA . TYR A 1 81 ? 6.199 -7.940 -13.199 1.00 93.69 81 TYR A CA 1
ATOM 638 C C . TYR A 1 81 ? 7.272 -9.030 -13.286 1.00 93.69 81 TYR A C 1
ATOM 640 O O . TYR A 1 81 ? 8.452 -8.710 -13.198 1.00 93.69 81 TYR A O 1
ATOM 648 N N . GLU A 1 82 ? 6.911 -10.293 -13.500 1.00 92.88 82 GLU A N 1
ATOM 649 C CA . GLU A 1 82 ? 7.870 -11.393 -13.651 1.00 92.88 82 GLU A CA 1
ATOM 650 C C . GLU A 1 82 ? 8.723 -11.244 -14.914 1.00 92.88 82 GLU A C 1
ATOM 652 O O . GLU A 1 82 ? 9.936 -11.472 -14.880 1.00 92.88 82 GLU A O 1
ATOM 657 N N . ASN A 1 83 ? 8.118 -10.809 -16.022 1.00 88.69 83 ASN A N 1
ATOM 658 C CA . ASN A 1 83 ? 8.860 -10.496 -17.241 1.00 88.69 83 ASN A CA 1
ATOM 659 C C . ASN A 1 83 ? 9.804 -9.306 -17.022 1.00 88.69 83 ASN A C 1
ATOM 661 O O . ASN A 1 83 ? 10.986 -9.393 -17.360 1.00 88.69 83 ASN A O 1
ATOM 665 N N . ALA A 1 84 ? 9.330 -8.236 -16.373 1.00 87.81 84 ALA A N 1
ATOM 666 C CA . ALA A 1 84 ? 10.176 -7.100 -16.012 1.00 87.81 84 ALA A CA 1
ATOM 667 C C . ALA A 1 84 ? 11.329 -7.516 -15.080 1.00 87.81 84 ALA A C 1
ATOM 669 O O . ALA A 1 84 ? 12.467 -7.097 -15.284 1.00 87.81 84 ALA A O 1
ATOM 670 N N . TYR A 1 85 ? 11.067 -8.382 -14.098 1.00 90.69 85 TYR A N 1
ATOM 671 C CA . TYR A 1 85 ? 12.067 -8.876 -13.153 1.00 90.69 85 TYR A CA 1
ATOM 672 C C . TYR A 1 85 ? 13.196 -9.637 -13.853 1.00 90.69 85 TYR A C 1
ATOM 674 O O . TYR A 1 85 ? 14.367 -9.384 -13.558 1.00 90.69 85 TYR A O 1
ATOM 682 N N . LYS A 1 86 ? 12.874 -10.513 -14.816 1.00 89.38 86 LYS A N 1
ATOM 683 C CA . LYS A 1 86 ? 13.876 -11.239 -15.619 1.00 89.38 86 LYS A CA 1
ATOM 684 C C . LYS A 1 86 ? 14.793 -10.272 -16.371 1.00 89.38 86 LYS A C 1
ATOM 686 O O . LYS A 1 86 ? 16.014 -10.375 -16.255 1.00 89.38 86 LYS A O 1
ATOM 691 N N . SER A 1 87 ? 14.217 -9.296 -17.074 1.00 84.31 87 SER A N 1
ATOM 692 C CA . SER A 1 87 ? 14.986 -8.300 -17.830 1.00 84.31 87 SER A CA 1
ATOM 693 C C . SER A 1 87 ? 15.863 -7.433 -16.920 1.00 84.31 87 SER A C 1
ATOM 695 O O . SER A 1 87 ? 17.037 -7.205 -17.211 1.00 84.31 87 SER A O 1
ATOM 697 N N . TYR A 1 88 ? 15.323 -6.991 -15.781 1.00 84.81 88 TYR A N 1
ATOM 698 C CA . TYR A 1 88 ? 16.013 -6.100 -14.843 1.00 84.81 88 TYR A CA 1
ATOM 699 C C . TYR A 1 88 ? 17.158 -6.787 -14.130 1.00 84.81 88 TYR A C 1
ATOM 701 O O . TYR A 1 88 ? 18.244 -6.223 -14.016 1.00 84.81 88 TYR A O 1
ATOM 709 N N . THR A 1 89 ? 16.931 -8.022 -13.699 1.00 89.88 89 THR A N 1
ATOM 710 C CA . THR A 1 89 ? 17.964 -8.825 -13.054 1.00 89.88 89 THR A CA 1
ATOM 711 C C . THR A 1 89 ? 19.130 -9.068 -14.008 1.00 89.88 89 THR A C 1
ATOM 713 O O . THR A 1 89 ? 20.278 -8.944 -13.594 1.00 89.88 89 THR A O 1
ATOM 716 N N . ASN A 1 90 ? 18.856 -9.335 -15.290 1.00 86.19 90 ASN A N 1
ATOM 717 C CA . ASN A 1 90 ? 19.899 -9.569 -16.288 1.00 86.19 90 ASN A CA 1
ATOM 718 C C . ASN A 1 90 ? 20.751 -8.319 -16.587 1.00 86.19 90 ASN A C 1
ATOM 720 O O . ASN A 1 90 ? 21.954 -8.436 -16.791 1.00 86.19 90 ASN A O 1
ATOM 724 N N . ILE A 1 91 ? 20.145 -7.127 -16.622 1.00 85.56 91 ILE A N 1
ATOM 725 C CA . ILE A 1 91 ? 20.842 -5.890 -17.026 1.00 85.56 91 ILE A CA 1
ATOM 726 C C . ILE A 1 91 ? 21.452 -5.146 -15.843 1.00 85.56 91 ILE A C 1
ATOM 728 O O . ILE A 1 91 ? 22.586 -4.679 -15.913 1.00 85.56 91 ILE A O 1
ATOM 732 N N . LEU A 1 92 ? 20.671 -4.976 -14.779 1.00 86.12 92 LEU A N 1
ATOM 733 C CA . LEU A 1 92 ? 21.008 -4.112 -13.649 1.00 86.12 92 LEU A CA 1
ATOM 734 C C . LEU A 1 92 ? 21.526 -4.915 -12.451 1.00 86.12 92 LEU A C 1
ATOM 736 O O . LEU A 1 92 ? 22.119 -4.344 -11.537 1.00 86.12 92 LEU A O 1
ATOM 740 N N . GLY A 1 93 ? 21.295 -6.227 -12.449 1.00 89.56 93 GLY A N 1
ATOM 741 C CA . GLY A 1 93 ? 21.562 -7.095 -11.314 1.00 89.56 93 GLY A CA 1
ATOM 742 C C . GLY A 1 93 ? 20.413 -7.132 -10.308 1.00 89.56 93 GLY A C 1
ATOM 743 O O . GLY A 1 93 ? 19.471 -6.334 -10.325 1.00 89.56 93 GLY A O 1
ATOM 744 N N . GLU A 1 94 ? 20.503 -8.097 -9.399 1.00 89.00 94 GLU A N 1
ATOM 745 C CA . GLU A 1 94 ? 19.447 -8.430 -8.441 1.00 89.00 94 GLU A CA 1
ATOM 746 C C . GLU A 1 94 ? 19.256 -7.377 -7.336 1.00 89.00 94 GLU A C 1
ATOM 748 O O . GLU A 1 94 ? 18.140 -7.131 -6.882 1.00 89.00 94 GLU A O 1
ATOM 753 N N . THR A 1 95 ? 20.336 -6.708 -6.930 1.00 88.44 95 THR A N 1
ATOM 754 C CA . THR A 1 95 ? 20.336 -5.747 -5.814 1.00 88.44 95 THR A CA 1
ATOM 755 C C . THR A 1 95 ? 20.016 -4.314 -6.246 1.00 88.44 95 THR A C 1
ATOM 757 O O . THR A 1 95 ? 19.836 -3.426 -5.398 1.00 88.44 95 THR A O 1
ATOM 760 N N . HIS A 1 96 ? 19.911 -4.066 -7.556 1.00 87.12 96 HIS A N 1
ATOM 761 C CA . HIS A 1 96 ? 19.632 -2.744 -8.103 1.00 87.12 96 HIS A CA 1
ATOM 762 C C . HIS A 1 96 ? 18.269 -2.216 -7.636 1.00 87.12 96 HIS A C 1
ATOM 764 O O . HIS A 1 96 ? 17.313 -2.978 -7.477 1.00 87.12 96 HIS A O 1
ATOM 770 N N . LYS A 1 97 ? 18.164 -0.894 -7.423 1.00 85.06 97 LYS A N 1
ATOM 771 C CA . LYS A 1 97 ? 16.951 -0.227 -6.909 1.00 85.06 97 LYS A CA 1
ATOM 772 C C . LYS A 1 97 ? 15.695 -0.678 -7.644 1.00 85.06 97 LYS A C 1
ATOM 774 O O . LYS A 1 97 ? 14.782 -1.202 -7.019 1.00 85.06 97 LYS A O 1
ATOM 779 N N . ASN A 1 98 ? 15.702 -0.552 -8.966 1.00 83.31 98 ASN A N 1
ATOM 780 C CA . ASN A 1 98 ? 14.527 -0.866 -9.765 1.00 83.31 98 ASN A CA 1
ATOM 781 C C . ASN A 1 98 ? 14.169 -2.363 -9.742 1.00 83.31 98 ASN A C 1
ATOM 783 O O . ASN A 1 98 ? 12.990 -2.693 -9.705 1.00 83.31 98 ASN A O 1
ATOM 787 N N . THR A 1 99 ? 15.157 -3.266 -9.713 1.00 88.25 99 THR A N 1
ATOM 788 C CA . THR A 1 99 ? 14.906 -4.713 -9.600 1.00 88.25 99 THR A CA 1
ATOM 789 C C . THR A 1 99 ? 14.183 -5.023 -8.292 1.00 88.25 99 THR A C 1
ATOM 791 O O . THR A 1 99 ? 13.168 -5.713 -8.285 1.00 88.25 99 THR A O 1
ATOM 794 N N . VAL A 1 100 ? 14.641 -4.421 -7.192 1.00 89.88 100 VAL A N 1
ATOM 795 C CA . VAL A 1 100 ? 14.008 -4.549 -5.874 1.00 89.88 100 VAL A CA 1
ATOM 796 C C . VAL A 1 100 ? 12.595 -3.965 -5.849 1.00 89.88 100 VAL A C 1
ATOM 798 O O . VAL A 1 100 ? 11.707 -4.583 -5.268 1.00 89.88 100 VAL A O 1
ATOM 801 N N . THR A 1 101 ? 12.348 -2.834 -6.516 1.00 87.75 101 THR A N 1
ATOM 802 C CA . THR A 1 101 ? 10.993 -2.276 -6.659 1.00 87.75 101 THR A CA 1
ATOM 803 C C . THR A 1 101 ? 10.045 -3.247 -7.374 1.00 87.75 101 THR A C 1
ATOM 805 O O . THR A 1 101 ? 8.895 -3.390 -6.964 1.00 87.75 101 THR A O 1
ATOM 808 N N . ILE A 1 102 ? 10.509 -3.964 -8.405 1.00 90.19 102 ILE A N 1
ATOM 809 C CA . ILE A 1 102 ? 9.689 -4.987 -9.073 1.00 90.19 102 ILE A CA 1
ATOM 810 C C . ILE A 1 102 ? 9.383 -6.150 -8.125 1.00 90.19 102 ILE A C 1
ATOM 812 O O . ILE A 1 102 ? 8.221 -6.527 -7.996 1.00 90.19 102 ILE A O 1
ATOM 816 N N . VAL A 1 103 ? 10.381 -6.674 -7.404 1.00 94.31 103 VAL A N 1
ATOM 817 C CA . VAL A 1 103 ? 10.162 -7.750 -6.417 1.00 94.31 103 VAL A CA 1
ATOM 818 C C . VAL A 1 103 ? 9.177 -7.310 -5.328 1.00 94.31 103 VAL A C 1
ATOM 820 O O . VAL A 1 103 ? 8.294 -8.078 -4.946 1.00 94.31 103 VAL A O 1
ATOM 823 N N . HIS A 1 104 ? 9.267 -6.055 -4.876 1.00 94.31 104 HIS A N 1
ATOM 824 C CA . HIS A 1 104 ? 8.327 -5.473 -3.917 1.00 94.31 104 HIS A CA 1
ATOM 825 C C . HIS A 1 104 ? 6.895 -5.495 -4.463 1.00 94.31 104 HIS A C 1
ATOM 827 O O . HIS A 1 104 ? 5.966 -5.910 -3.770 1.00 94.31 104 HIS A O 1
ATOM 833 N N . ASN A 1 105 ? 6.710 -5.110 -5.726 1.00 94.06 105 ASN A N 1
ATOM 834 C CA . ASN A 1 105 ? 5.400 -5.117 -6.369 1.00 94.06 105 ASN A CA 1
ATOM 835 C C . ASN A 1 105 ? 4.853 -6.533 -6.608 1.00 94.06 105 ASN A C 1
ATOM 837 O O . ASN A 1 105 ? 3.648 -6.740 -6.451 1.00 94.06 105 ASN A O 1
ATOM 841 N N . ILE A 1 106 ? 5.707 -7.514 -6.920 1.00 96.31 106 ILE A N 1
ATOM 842 C CA . ILE A 1 106 ? 5.320 -8.934 -6.990 1.00 96.31 106 ILE A CA 1
ATOM 843 C C . ILE A 1 106 ? 4.790 -9.388 -5.626 1.00 96.31 106 ILE A C 1
ATOM 845 O O . ILE A 1 106 ? 3.679 -9.910 -5.536 1.00 96.31 106 ILE A O 1
ATOM 849 N N . ALA A 1 107 ? 5.525 -9.105 -4.547 1.00 97.44 107 ALA A N 1
ATOM 850 C CA . ALA A 1 107 ? 5.103 -9.452 -3.193 1.00 97.44 107 ALA A CA 1
ATOM 851 C C . ALA A 1 107 ? 3.783 -8.768 -2.797 1.00 97.44 107 ALA A C 1
ATOM 853 O O . ALA A 1 107 ? 2.868 -9.417 -2.291 1.00 97.44 107 ALA A O 1
ATOM 854 N N . ALA A 1 108 ? 3.642 -7.472 -3.089 1.00 95.69 108 ALA A N 1
ATOM 855 C CA . ALA A 1 108 ? 2.408 -6.729 -2.853 1.00 95.69 108 ALA A CA 1
ATOM 856 C C . ALA A 1 108 ? 1.219 -7.305 -3.645 1.00 95.69 108 ALA A C 1
ATOM 858 O O . ALA A 1 108 ? 0.090 -7.300 -3.154 1.00 95.69 108 ALA A O 1
ATOM 859 N N . THR A 1 109 ? 1.463 -7.815 -4.855 1.00 97.44 109 THR A N 1
ATOM 860 C CA . THR A 1 109 ? 0.437 -8.438 -5.705 1.00 97.44 109 THR A CA 1
ATOM 861 C C . THR A 1 109 ? 0.014 -9.800 -5.161 1.00 97.44 109 THR A C 1
ATOM 863 O O . THR A 1 109 ? -1.185 -10.046 -5.048 1.00 97.44 109 THR A O 1
ATOM 866 N N . HIS A 1 110 ? 0.957 -10.644 -4.728 1.00 98.19 110 HIS A N 1
ATOM 867 C CA . HIS A 1 110 ? 0.637 -11.887 -4.016 1.00 98.19 110 HIS A CA 1
ATOM 868 C C . HIS A 1 110 ? -0.178 -11.616 -2.750 1.00 98.19 110 HIS A C 1
ATOM 870 O O . HIS A 1 110 ? -1.220 -12.233 -2.543 1.00 98.19 110 HIS A O 1
ATOM 876 N N . LYS A 1 111 ? 0.222 -10.623 -1.945 1.00 97.06 111 LYS A N 1
ATOM 877 C CA . LYS A 1 111 ? -0.545 -10.206 -0.766 1.00 97.06 111 LYS A CA 1
ATOM 878 C C . LYS A 1 111 ? -1.967 -9.784 -1.142 1.00 97.06 111 LYS A C 1
ATOM 880 O O . LYS A 1 111 ? -2.917 -10.211 -0.495 1.00 97.06 111 LYS A O 1
ATOM 885 N N . ALA A 1 112 ? -2.133 -8.957 -2.177 1.00 95.81 112 ALA A N 1
ATOM 886 C CA . ALA A 1 112 ? -3.451 -8.501 -2.629 1.00 95.81 112 ALA A CA 1
ATOM 887 C C . ALA A 1 112 ? -4.335 -9.651 -3.144 1.00 95.81 112 ALA A C 1
ATOM 889 O O . ALA A 1 112 ? -5.545 -9.621 -2.944 1.00 95.81 112 ALA A O 1
ATOM 890 N N . ARG A 1 113 ? -3.728 -10.685 -3.736 1.00 96.94 113 ARG A N 1
ATOM 891 C CA . ARG A 1 113 ? -4.397 -11.921 -4.168 1.00 96.94 113 ARG A CA 1
ATOM 892 C C . ARG A 1 113 ? -4.753 -12.867 -3.007 1.00 96.94 113 ARG A C 1
ATOM 894 O O . ARG A 1 113 ? -5.400 -13.882 -3.240 1.00 96.94 113 ARG A O 1
ATOM 901 N N . GLY A 1 114 ? -4.352 -12.558 -1.771 1.00 96.69 114 GLY A N 1
ATOM 902 C CA . GLY A 1 114 ? -4.569 -13.428 -0.610 1.00 96.69 1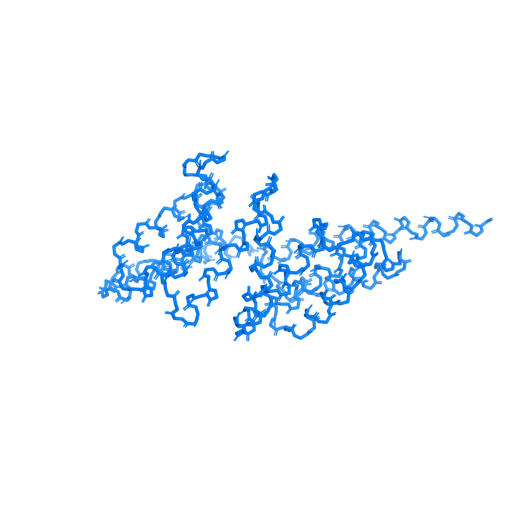14 GLY A CA 1
ATOM 903 C C . GLY A 1 114 ? -3.537 -14.551 -0.478 1.00 96.69 114 GLY A C 1
ATOM 904 O O . GLY A 1 114 ? -3.836 -15.596 0.086 1.00 96.69 114 GLY A O 1
ATOM 905 N N . GLU A 1 115 ? -2.321 -14.347 -0.990 1.00 98.12 115 GLU A N 1
ATOM 906 C CA . GLU A 1 115 ? -1.220 -15.319 -0.962 1.00 98.12 115 GLU A CA 1
ATOM 907 C C . GLU A 1 115 ? -0.037 -14.811 -0.103 1.00 98.12 115 GLU A C 1
ATOM 909 O O . GLU A 1 115 ? 1.069 -14.613 -0.622 1.00 98.12 115 GLU A O 1
ATOM 914 N N . PRO A 1 116 ? -0.225 -14.565 1.211 1.00 97.62 116 PRO A N 1
ATOM 915 C CA . PRO A 1 116 ? 0.830 -14.020 2.070 1.00 97.62 116 PRO A CA 1
ATOM 916 C C . PRO A 1 116 ? 2.077 -14.916 2.118 1.00 97.62 116 PRO A C 1
ATOM 918 O O . PRO A 1 116 ? 3.190 -14.395 2.141 1.00 97.62 116 PRO A O 1
ATOM 921 N N . ASP A 1 117 ? 1.916 -16.239 2.023 1.00 96.88 117 ASP A N 1
ATOM 922 C CA . ASP A 1 117 ? 3.024 -17.205 2.034 1.00 96.88 117 ASP A CA 1
ATOM 923 C C . ASP A 1 117 ? 3.995 -17.028 0.855 1.00 96.88 117 ASP A C 1
ATOM 925 O O . ASP A 1 117 ? 5.187 -17.298 0.985 1.00 96.88 117 ASP A O 1
ATOM 929 N N . LYS A 1 118 ? 3.512 -16.529 -0.293 1.00 98.00 118 LYS A N 1
ATOM 930 C CA . LYS A 1 118 ? 4.362 -16.195 -1.448 1.00 98.00 118 LYS A CA 1
ATOM 931 C C . LYS A 1 118 ? 5.005 -14.814 -1.308 1.00 98.00 118 LYS A C 1
ATOM 933 O O . LYS A 1 118 ? 6.102 -14.591 -1.812 1.00 98.00 118 LYS A O 1
ATOM 938 N N . ALA A 1 119 ? 4.338 -13.884 -0.625 1.00 98.12 119 ALA A N 1
ATOM 939 C CA . ALA A 1 119 ? 4.822 -12.519 -0.435 1.00 98.12 119 ALA A CA 1
ATOM 940 C C . ALA A 1 119 ? 5.941 -12.424 0.617 1.00 98.12 119 ALA A C 1
ATOM 942 O O . ALA A 1 119 ? 6.913 -11.699 0.411 1.00 98.12 119 ALA A O 1
ATOM 943 N N . ILE A 1 120 ? 5.815 -13.155 1.730 1.00 98.50 120 ILE A N 1
ATOM 944 C CA . ILE A 1 120 ? 6.753 -13.125 2.866 1.00 98.50 120 ILE A CA 1
ATOM 945 C C . ILE A 1 120 ? 8.221 -13.326 2.447 1.00 98.50 120 ILE A C 1
ATOM 947 O O . ILE A 1 120 ? 9.015 -12.422 2.717 1.00 98.50 120 ILE A O 1
ATOM 951 N N . PRO A 1 121 ? 8.615 -14.415 1.752 1.00 98.00 121 PRO A N 1
ATOM 952 C CA . PRO A 1 121 ? 10.026 -14.648 1.427 1.00 98.00 121 PRO A CA 1
ATOM 953 C C . PRO A 1 121 ? 10.611 -13.567 0.506 1.00 98.00 121 PRO A C 1
ATOM 955 O O . PRO A 1 121 ? 11.788 -13.224 0.608 1.00 98.00 121 PRO A O 1
ATOM 958 N N . LEU A 1 122 ? 9.789 -12.988 -0.375 1.00 97.56 122 LEU A N 1
ATOM 959 C CA . LEU A 1 122 ? 10.203 -11.886 -1.242 1.00 97.56 122 LEU A CA 1
ATOM 960 C C . LEU A 1 122 ? 10.482 -10.614 -0.429 1.00 97.56 122 LEU A C 1
ATOM 962 O O . LEU A 1 122 ? 11.486 -9.943 -0.657 1.00 97.56 122 LEU A O 1
ATOM 966 N N . LEU A 1 123 ? 9.620 -10.297 0.540 1.00 97.62 123 LEU A N 1
ATOM 967 C CA . LEU A 1 123 ? 9.764 -9.121 1.403 1.00 97.62 123 LEU A CA 1
ATOM 968 C C . LEU A 1 123 ? 10.952 -9.254 2.356 1.00 97.62 123 LEU A C 1
ATOM 970 O O . LEU A 1 123 ? 11.706 -8.296 2.507 1.00 97.62 123 LEU A O 1
ATOM 974 N N . GLU A 1 124 ? 11.157 -10.430 2.951 1.00 96.12 124 GLU A N 1
ATOM 975 C CA . GLU A 1 124 ? 12.311 -10.706 3.817 1.00 96.12 124 GLU A CA 1
ATOM 976 C C . GLU A 1 124 ? 13.629 -10.495 3.060 1.00 96.12 124 GLU A C 1
ATOM 978 O O . GLU A 1 124 ? 14.515 -9.788 3.545 1.00 96.12 124 GLU A O 1
ATOM 983 N N . LYS A 1 125 ? 13.710 -10.985 1.816 1.00 94.25 125 LYS A N 1
ATOM 984 C CA . LYS A 1 125 ? 14.862 -10.759 0.935 1.00 94.25 125 LYS A CA 1
ATOM 985 C C . LYS A 1 125 ? 15.089 -9.274 0.630 1.00 94.25 125 LYS A C 1
ATOM 987 O O . LYS A 1 125 ? 16.225 -8.802 0.651 1.00 94.25 125 LYS A O 1
ATOM 992 N N . ILE A 1 126 ? 14.027 -8.512 0.352 1.00 93.88 126 ILE A N 1
ATOM 993 C CA . ILE A 1 126 ? 14.132 -7.060 0.115 1.00 93.88 126 ILE A CA 1
ATOM 994 C C . ILE A 1 126 ? 14.662 -6.343 1.356 1.00 93.88 126 ILE A C 1
ATOM 996 O O . ILE A 1 126 ? 15.556 -5.503 1.242 1.00 93.88 126 ILE A O 1
ATOM 1000 N N . ILE A 1 127 ? 14.120 -6.674 2.529 1.00 94.00 127 ILE A N 1
ATOM 1001 C CA . ILE A 1 127 ? 14.515 -6.076 3.805 1.00 94.00 127 ILE A CA 1
AT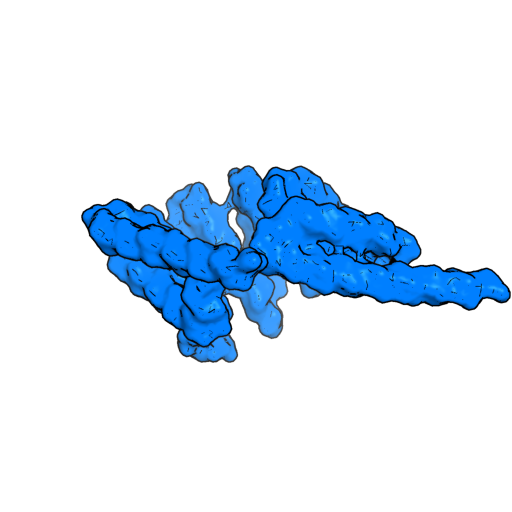OM 1002 C C . ILE A 1 127 ? 15.995 -6.345 4.074 1.00 94.00 127 ILE A C 1
ATOM 1004 O O . ILE A 1 127 ? 16.720 -5.409 4.402 1.00 94.00 127 ILE A O 1
ATOM 1008 N N . GLU A 1 128 ? 16.472 -7.574 3.866 1.00 91.50 128 GLU A N 1
ATOM 1009 C CA . GLU A 1 128 ? 17.891 -7.921 4.000 1.00 91.50 128 GLU A CA 1
ATOM 1010 C C . GLU A 1 128 ? 18.779 -7.068 3.077 1.00 91.50 128 GLU A C 1
ATOM 1012 O O . GLU A 1 128 ? 19.731 -6.436 3.538 1.00 91.50 128 GLU A O 1
ATOM 1017 N N . MET A 1 129 ? 18.418 -6.949 1.795 1.00 89.12 129 MET A N 1
ATOM 1018 C CA . MET A 1 129 ? 19.169 -6.143 0.821 1.00 89.12 129 MET A CA 1
ATOM 1019 C C . MET A 1 129 ? 19.142 -4.633 1.108 1.00 89.12 129 MET A C 1
ATOM 1021 O O . MET A 1 129 ? 20.023 -3.900 0.648 1.00 89.12 129 MET A O 1
ATOM 1025 N N . ARG A 1 130 ? 18.111 -4.131 1.799 1.00 88.50 130 ARG A N 1
ATOM 1026 C CA . ARG A 1 130 ? 17.879 -2.689 1.998 1.00 88.50 130 ARG A CA 1
ATOM 1027 C C . ARG A 1 130 ? 18.192 -2.187 3.400 1.00 88.50 130 ARG A C 1
ATOM 1029 O O . ARG A 1 130 ? 18.287 -0.969 3.555 1.00 88.50 130 ARG A O 1
ATOM 1036 N N . ARG A 1 131 ? 18.435 -3.072 4.373 1.00 84.12 131 ARG A N 1
ATOM 1037 C CA . ARG A 1 131 ? 18.715 -2.722 5.779 1.00 84.12 131 ARG A CA 1
ATOM 1038 C C . ARG A 1 131 ? 19.859 -1.711 5.933 1.00 84.12 131 ARG A C 1
ATOM 1040 O O . ARG A 1 131 ? 19.757 -0.798 6.740 1.00 84.12 131 ARG A O 1
ATOM 1047 N N . ASN A 1 132 ? 20.889 -1.814 5.089 1.00 80.06 132 ASN A N 1
ATOM 1048 C CA . ASN A 1 132 ? 22.049 -0.910 5.087 1.00 80.06 132 ASN A CA 1
ATOM 1049 C C . ASN A 1 132 ? 22.006 0.156 3.980 1.00 80.06 132 ASN A C 1
ATOM 1051 O O . ASN A 1 132 ? 23.004 0.825 3.726 1.00 80.06 132 ASN A O 1
ATOM 1055 N N . SER A 1 133 ? 20.885 0.294 3.272 1.00 79.12 133 SER A N 1
ATOM 1056 C CA . SER A 1 133 ? 20.767 1.280 2.199 1.00 79.12 133 SER A CA 1
ATOM 1057 C C . SER A 1 133 ? 20.312 2.641 2.731 1.00 79.12 133 SER A C 1
ATOM 1059 O O . SER A 1 133 ? 19.583 2.749 3.722 1.00 79.12 133 SER A O 1
ATOM 1061 N N . GLU A 1 134 ? 20.696 3.711 2.037 1.00 76.50 134 GLU A N 1
ATOM 1062 C CA . GLU A 1 134 ? 20.172 5.051 2.323 1.00 76.50 134 GLU A CA 1
ATOM 1063 C C . GLU A 1 134 ? 18.675 5.168 1.982 1.00 76.50 134 GLU A C 1
ATOM 1065 O O . GLU A 1 134 ? 17.981 6.022 2.529 1.00 76.50 134 GLU A O 1
ATOM 1070 N N . ASN A 1 135 ? 18.147 4.281 1.130 1.00 73.75 135 ASN A N 1
ATOM 1071 C CA . ASN A 1 135 ? 16.759 4.320 0.684 1.00 73.75 135 ASN A CA 1
ATOM 1072 C C . ASN A 1 135 ? 15.796 3.771 1.747 1.00 73.75 135 ASN A C 1
ATOM 1074 O O . ASN A 1 135 ? 15.506 2.578 1.815 1.00 73.75 135 ASN A O 1
ATOM 1078 N N . THR A 1 136 ? 15.261 4.683 2.555 1.00 82.12 136 THR A N 1
ATOM 1079 C CA . THR A 1 136 ? 14.329 4.364 3.642 1.00 82.12 136 THR A CA 1
ATOM 1080 C C . THR A 1 136 ? 12.940 3.961 3.153 1.00 82.12 136 THR A C 1
ATOM 1082 O O . THR A 1 136 ? 12.275 3.157 3.801 1.00 82.12 136 THR A O 1
ATOM 1085 N N . SER A 1 137 ? 12.493 4.494 2.013 1.00 85.12 137 SER A N 1
ATOM 1086 C CA . SER A 1 137 ? 11.110 4.332 1.551 1.00 85.12 137 SER A CA 1
ATOM 1087 C C . SER A 1 137 ? 10.788 2.878 1.192 1.00 85.12 137 SER A C 1
ATOM 1089 O O . SER A 1 137 ? 9.816 2.322 1.705 1.00 85.12 137 SER A O 1
ATOM 1091 N N . ASP A 1 138 ? 11.649 2.229 0.398 1.00 84.00 138 ASP A N 1
ATOM 1092 C CA . ASP A 1 138 ? 11.450 0.829 -0.013 1.00 84.00 138 ASP A CA 1
ATOM 1093 C C . ASP A 1 138 ? 11.491 -0.126 1.191 1.00 84.00 138 ASP A C 1
ATOM 1095 O O . ASP A 1 138 ? 10.717 -1.086 1.259 1.00 84.00 138 ASP A O 1
ATOM 1099 N N . LEU A 1 139 ? 12.380 0.147 2.156 1.00 92.12 139 LEU A N 1
ATOM 1100 C CA . LEU A 1 139 ? 12.529 -0.644 3.378 1.00 92.12 139 LEU A CA 1
ATOM 1101 C C . LEU A 1 139 ? 11.275 -0.544 4.255 1.00 92.12 139 LEU A C 1
ATOM 1103 O O . LEU A 1 139 ? 10.684 -1.567 4.593 1.00 92.12 139 LEU A O 1
ATOM 1107 N N . VAL A 1 140 ? 10.832 0.679 4.559 1.00 94.94 140 VAL A N 1
ATOM 1108 C CA . VAL A 1 140 ? 9.622 0.950 5.352 1.00 94.94 140 VAL A CA 1
ATOM 1109 C C . VAL A 1 140 ? 8.382 0.346 4.698 1.00 94.94 140 VAL A C 1
ATOM 1111 O O . VAL A 1 140 ? 7.592 -0.320 5.367 1.00 94.94 140 VAL A O 1
ATOM 1114 N N . SER A 1 141 ? 8.215 0.533 3.386 1.00 93.88 141 SER A N 1
ATOM 1115 C CA . SER A 1 141 ? 7.082 -0.043 2.658 1.00 93.88 141 SER A CA 1
ATOM 1116 C C . SER A 1 141 ? 7.086 -1.572 2.754 1.00 93.88 141 SER A C 1
ATOM 1118 O O . SER A 1 141 ? 6.064 -2.186 3.058 1.00 93.88 141 SER A O 1
ATOM 1120 N N . SER A 1 142 ? 8.250 -2.203 2.564 1.00 95.38 142 SER A N 1
ATOM 1121 C CA . SER A 1 142 ? 8.378 -3.664 2.629 1.00 95.38 142 SER A CA 1
ATOM 1122 C C . SER A 1 142 ? 8.112 -4.213 4.033 1.00 95.38 142 SER A C 1
ATOM 1124 O O . SER A 1 142 ? 7.417 -5.218 4.163 1.00 95.38 142 SER A O 1
ATOM 1126 N N . LEU A 1 143 ? 8.584 -3.532 5.081 1.00 97.50 143 LEU A N 1
ATOM 1127 C CA . LEU A 1 143 ? 8.291 -3.874 6.477 1.00 97.50 143 LEU A CA 1
ATOM 1128 C C . LEU A 1 143 ? 6.788 -3.803 6.782 1.00 97.50 143 LEU A C 1
ATOM 1130 O O . LEU A 1 143 ? 6.242 -4.712 7.405 1.00 97.50 143 LEU A O 1
ATOM 1134 N N . ASN A 1 144 ? 6.099 -2.772 6.289 1.00 97.88 144 ASN A N 1
ATOM 1135 C CA . ASN A 1 144 ? 4.654 -2.626 6.468 1.00 97.88 144 ASN A CA 1
ATOM 1136 C C . ASN A 1 144 ? 3.861 -3.739 5.771 1.00 97.88 144 ASN A C 1
ATOM 1138 O O . ASN A 1 144 ? 2.941 -4.305 6.368 1.00 97.88 144 ASN A O 1
ATOM 1142 N N . ILE A 1 145 ? 4.214 -4.090 4.527 1.00 97.94 145 ILE A N 1
ATOM 1143 C CA . ILE A 1 145 ? 3.560 -5.203 3.823 1.00 97.94 145 ILE A CA 1
ATOM 1144 C C . ILE A 1 145 ? 3.865 -6.523 4.531 1.00 97.94 145 ILE A C 1
ATOM 1146 O O . ILE A 1 145 ? 2.945 -7.311 4.735 1.00 97.94 145 ILE A O 1
ATOM 1150 N N . LEU A 1 146 ? 5.108 -6.744 4.970 1.00 98.31 146 LEU A N 1
ATOM 1151 C CA . LEU A 1 146 ? 5.487 -7.955 5.697 1.00 98.31 146 LEU A CA 1
ATOM 1152 C C . LEU A 1 146 ? 4.694 -8.086 7.000 1.00 98.31 146 LEU A C 1
ATOM 1154 O O . LEU A 1 146 ? 4.148 -9.149 7.292 1.00 98.31 146 LEU A O 1
ATOM 1158 N N . GLY A 1 147 ? 4.554 -6.986 7.741 1.00 98.31 147 GLY A N 1
ATOM 1159 C CA . GLY A 1 147 ? 3.710 -6.927 8.925 1.00 98.31 147 GLY A CA 1
ATOM 1160 C C . GLY A 1 147 ? 2.244 -7.241 8.620 1.00 98.31 147 GLY A C 1
ATOM 1161 O O . GLY A 1 147 ? 1.623 -8.032 9.329 1.00 98.31 147 GLY A O 1
ATOM 1162 N N . SER A 1 148 ? 1.695 -6.705 7.523 1.00 97.94 148 SER A N 1
ATOM 1163 C CA . SER A 1 148 ? 0.342 -7.062 7.078 1.00 97.94 148 SER A CA 1
ATOM 1164 C C . SER A 1 148 ? 0.222 -8.542 6.715 1.00 97.94 148 SER A C 1
ATOM 1166 O O . SER A 1 148 ? -0.773 -9.147 7.094 1.00 97.94 148 SER A O 1
ATOM 1168 N N . CYS A 1 149 ? 1.199 -9.136 6.026 1.00 98.44 149 CYS A N 1
ATOM 1169 C CA . CYS A 1 149 ? 1.186 -10.565 5.705 1.00 98.44 149 CYS A CA 1
ATOM 1170 C C . CYS A 1 149 ? 1.172 -11.414 6.981 1.00 98.44 149 CYS A C 1
ATOM 1172 O O . CYS A 1 149 ? 0.362 -12.328 7.099 1.00 98.44 149 CYS A O 1
ATOM 1174 N N . TYR A 1 150 ? 2.015 -11.077 7.964 1.00 98.62 150 TYR A N 1
ATOM 1175 C CA . TYR A 1 150 ? 2.038 -11.775 9.250 1.00 98.62 150 TYR A CA 1
ATOM 1176 C C . TYR A 1 150 ? 0.721 -11.628 10.023 1.00 98.62 150 TYR A C 1
ATOM 1178 O O . TYR A 1 150 ? 0.271 -12.592 10.641 1.00 98.62 150 TYR A O 1
ATOM 1186 N N . LYS A 1 151 ? 0.061 -10.466 9.939 1.00 98.12 151 LYS A N 1
ATOM 1187 C CA . LYS A 1 151 ? -1.289 -10.267 10.484 1.00 98.12 151 LYS A CA 1
ATOM 1188 C C . LYS A 1 151 ? -2.315 -11.162 9.784 1.00 98.12 151 LYS A C 1
ATOM 1190 O O . LYS A 1 151 ? -3.129 -11.777 10.466 1.00 98.12 151 LYS A O 1
ATOM 1195 N N . ASP A 1 152 ? -2.264 -11.249 8.456 1.00 97.31 152 ASP A N 1
ATOM 1196 C CA . ASP A 1 152 ? -3.209 -12.037 7.654 1.00 97.31 152 ASP A CA 1
ATOM 1197 C C . ASP A 1 152 ? -3.092 -13.549 7.957 1.00 97.31 152 ASP A C 1
ATOM 1199 O O . ASP A 1 152 ? -4.103 -14.247 7.953 1.00 97.31 152 ASP A O 1
ATOM 1203 N N . ILE A 1 153 ? -1.900 -14.042 8.328 1.00 97.56 153 ILE A N 1
ATOM 1204 C CA . ILE A 1 153 ? -1.690 -15.429 8.804 1.00 97.56 153 ILE A CA 1
ATOM 1205 C C . ILE A 1 153 ? -1.810 -15.596 10.333 1.00 97.56 153 ILE A C 1
ATOM 1207 O O . ILE A 1 153 ? -1.475 -16.648 10.875 1.00 97.56 153 ILE A O 1
ATOM 1211 N N . GLY A 1 154 ? -2.257 -14.564 11.056 1.00 96.88 154 GLY A N 1
ATOM 1212 C CA . GLY A 1 154 ? -2.520 -14.613 12.500 1.00 96.88 154 GLY A CA 1
ATOM 1213 C C . GLY A 1 154 ? -1.296 -14.491 13.416 1.00 96.88 154 GLY A C 1
ATOM 1214 O O . GLY A 1 154 ? -1.441 -14.544 14.637 1.00 96.88 154 GLY A O 1
ATOM 1215 N N . ASN A 1 155 ? -0.091 -14.280 12.880 1.00 98.19 155 ASN A N 1
ATOM 1216 C CA . ASN A 1 155 ? 1.109 -14.036 13.683 1.00 98.19 155 ASN A CA 1
ATOM 1217 C C . ASN A 1 155 ? 1.239 -12.544 14.038 1.00 98.19 155 ASN A C 1
ATOM 1219 O O . ASN A 1 155 ? 2.053 -11.804 13.478 1.00 98.19 155 ASN A O 1
ATOM 1223 N N . LEU A 1 156 ? 0.404 -12.102 14.979 1.00 98.19 156 LEU A N 1
ATOM 1224 C CA . LEU A 1 156 ? 0.303 -10.695 15.377 1.00 98.19 156 LEU A CA 1
ATOM 1225 C C . LEU A 1 156 ? 1.591 -10.159 16.026 1.00 98.19 156 LEU A C 1
ATOM 1227 O O . LEU A 1 156 ? 1.921 -8.991 15.842 1.00 98.19 156 LEU A O 1
ATOM 1231 N N . GLU A 1 157 ? 2.363 -11.007 16.709 1.00 98.12 157 GLU A N 1
ATOM 1232 C CA . GLU A 1 157 ? 3.635 -10.615 17.333 1.00 98.12 157 GLU A CA 1
ATOM 1233 C C . GLU A 1 157 ? 4.705 -10.262 16.294 1.00 98.12 157 GLU A C 1
ATOM 1235 O O . GLU A 1 157 ? 5.342 -9.204 16.375 1.00 98.12 157 GLU A O 1
ATOM 1240 N N . LYS A 1 158 ? 4.864 -11.089 15.249 1.00 98.06 158 LYS A N 1
ATOM 1241 C CA . LYS A 1 158 ? 5.745 -10.736 14.127 1.00 98.06 158 LYS A CA 1
ATOM 1242 C C . LYS A 1 158 ? 5.227 -9.506 13.389 1.00 98.06 158 LYS A C 1
ATOM 1244 O O . LYS A 1 158 ? 6.021 -8.633 13.047 1.00 98.06 158 LYS A O 1
ATOM 1249 N N . ALA A 1 159 ? 3.912 -9.404 13.192 1.00 98.56 159 ALA A N 1
ATOM 1250 C CA . ALA A 1 159 ? 3.308 -8.248 12.540 1.00 98.56 159 ALA A CA 1
ATOM 1251 C C . ALA A 1 159 ? 3.667 -6.933 13.253 1.00 98.56 159 ALA A C 1
ATOM 1253 O O . ALA A 1 159 ? 4.175 -6.008 12.619 1.00 98.56 159 ALA A O 1
ATOM 1254 N N . LYS A 1 160 ? 3.487 -6.881 14.580 1.00 98.50 160 LYS A N 1
ATOM 1255 C CA . LYS A 1 160 ? 3.893 -5.738 15.411 1.00 98.50 160 LYS A CA 1
ATOM 1256 C C . LYS A 1 160 ? 5.385 -5.461 15.311 1.00 98.50 160 LYS A C 1
ATOM 1258 O O . LYS A 1 160 ? 5.767 -4.306 15.170 1.00 98.50 160 LYS A O 1
ATOM 1263 N N . THR A 1 161 ? 6.216 -6.500 15.363 1.00 98.50 161 THR A N 1
ATOM 1264 C CA . THR A 1 161 ? 7.679 -6.357 15.315 1.00 98.50 161 THR A CA 1
ATOM 1265 C C . THR A 1 161 ? 8.130 -5.612 14.058 1.00 98.50 161 THR A C 1
ATOM 1267 O O . THR A 1 161 ? 8.813 -4.597 14.167 1.00 98.50 161 THR A O 1
ATOM 1270 N N . TYR A 1 162 ? 7.690 -6.048 12.874 1.00 98.31 162 TYR A N 1
ATOM 1271 C CA . TYR A 1 162 ? 8.106 -5.420 11.614 1.00 98.31 162 TYR A CA 1
ATOM 1272 C C . TYR A 1 162 ? 7.520 -4.019 11.413 1.00 98.31 162 TYR A C 1
ATOM 1274 O O . TYR A 1 162 ? 8.214 -3.127 10.930 1.00 98.31 162 TYR A O 1
ATOM 1282 N N . ILE A 1 163 ? 6.263 -3.787 11.807 1.00 98.50 163 ILE A N 1
ATOM 1283 C CA . ILE A 1 163 ? 5.658 -2.449 11.692 1.00 98.50 163 ILE A CA 1
ATOM 1284 C C . ILE A 1 163 ? 6.312 -1.474 12.678 1.00 98.50 163 ILE A C 1
ATOM 1286 O O . ILE A 1 163 ? 6.512 -0.305 12.353 1.00 98.50 163 ILE A O 1
ATOM 1290 N N . LYS A 1 164 ? 6.688 -1.944 13.873 1.00 98.38 164 LYS A N 1
ATOM 1291 C CA . LYS A 1 164 ? 7.447 -1.142 14.833 1.00 98.38 164 LYS A CA 1
ATOM 1292 C C . LYS A 1 164 ? 8.827 -0.788 14.286 1.00 98.38 164 LYS A C 1
ATOM 1294 O O . LYS A 1 164 ? 9.187 0.378 14.332 1.00 98.38 164 LYS A O 1
ATOM 1299 N N . GLU A 1 165 ? 9.541 -1.747 13.695 1.00 97.38 165 GLU A N 1
ATOM 1300 C CA . GLU A 1 165 ? 10.813 -1.471 13.012 1.00 97.38 165 GLU A CA 1
ATOM 1301 C C . GLU A 1 165 ? 10.641 -0.375 11.943 1.00 97.38 165 GLU A C 1
ATOM 1303 O O . GLU A 1 165 ? 11.452 0.545 11.868 1.00 97.38 165 GLU A O 1
ATOM 1308 N N . ALA A 1 166 ? 9.549 -0.403 11.168 1.00 97.00 166 ALA A N 1
ATOM 1309 C CA . ALA A 1 166 ? 9.253 0.646 10.193 1.00 97.00 166 ALA A CA 1
ATOM 1310 C C . ALA A 1 166 ? 9.038 2.026 10.843 1.00 97.00 166 ALA A C 1
ATOM 1312 O O . ALA A 1 166 ? 9.523 3.023 10.314 1.00 97.00 166 ALA A O 1
ATOM 1313 N N . LEU A 1 167 ? 8.318 2.100 11.968 1.00 97.56 167 LEU A N 1
ATOM 1314 C CA . LEU A 1 167 ? 8.111 3.346 12.719 1.00 97.56 167 LEU A CA 1
ATOM 1315 C C . LEU A 1 167 ? 9.421 3.886 13.302 1.00 97.56 167 LEU A C 1
ATOM 1317 O O . LEU A 1 167 ? 9.710 5.068 13.126 1.00 97.56 167 LEU A O 1
ATOM 1321 N N . ASP A 1 168 ? 10.215 3.020 13.933 1.00 96.38 168 ASP A N 1
ATOM 1322 C CA . ASP A 1 168 ? 11.481 3.379 14.576 1.00 96.38 168 ASP A CA 1
ATOM 1323 C C . ASP A 1 168 ? 12.467 3.960 13.543 1.00 96.38 168 ASP A C 1
ATOM 1325 O O . ASP A 1 168 ? 13.064 5.011 13.773 1.00 96.38 168 ASP A O 1
ATOM 1329 N N . ILE A 1 169 ? 12.561 3.349 12.353 1.00 94.88 169 ILE A N 1
ATOM 1330 C CA . ILE A 1 169 ? 13.398 3.847 11.247 1.00 94.88 169 ILE A CA 1
ATOM 1331 C C . ILE A 1 169 ? 12.960 5.245 10.780 1.00 94.88 169 ILE A C 1
ATOM 1333 O O . ILE A 1 169 ? 13.804 6.092 10.471 1.00 94.88 169 ILE A O 1
ATOM 1337 N N . ILE A 1 170 ? 11.651 5.495 10.672 1.00 95.31 170 ILE A N 1
ATOM 1338 C CA . ILE A 1 170 ? 11.136 6.801 10.232 1.00 95.31 170 ILE A CA 1
ATOM 1339 C C . ILE A 1 170 ? 11.412 7.860 11.297 1.00 95.31 170 ILE A C 1
ATOM 1341 O O . ILE A 1 170 ? 11.855 8.956 10.954 1.00 95.31 170 ILE A O 1
ATOM 1345 N N . GLU A 1 171 ? 11.176 7.538 12.570 1.00 95.38 171 GLU A N 1
ATOM 1346 C CA . GLU A 1 171 ? 11.422 8.452 13.685 1.00 95.38 171 GLU A CA 1
ATOM 1347 C C . GLU A 1 171 ? 12.908 8.816 13.794 1.00 95.38 171 GLU A C 1
ATOM 1349 O O . GLU A 1 171 ? 13.229 9.998 13.912 1.00 95.38 171 GLU A O 1
ATOM 1354 N N . GLU A 1 172 ? 13.812 7.840 13.666 1.00 93.94 172 GLU A N 1
ATOM 1355 C CA . GLU A 1 172 ? 15.261 8.071 13.699 1.00 93.94 172 GLU A CA 1
ATOM 1356 C C . GLU A 1 172 ? 15.725 9.012 12.576 1.00 93.94 172 GLU A C 1
ATOM 1358 O O . GLU A 1 172 ? 16.535 9.910 12.806 1.00 93.94 172 GLU A O 1
ATOM 1363 N N . ARG A 1 173 ? 15.211 8.831 11.353 1.00 92.25 173 ARG A N 1
ATOM 1364 C CA . ARG A 1 173 ? 15.702 9.558 10.170 1.00 92.25 173 ARG A CA 1
ATOM 1365 C C . ARG A 1 173 ? 15.008 10.889 9.912 1.00 92.25 173 ARG A C 1
ATOM 1367 O O . ARG A 1 173 ? 15.633 11.804 9.382 1.00 92.25 173 ARG A O 1
ATOM 1374 N N . PHE A 1 174 ? 13.722 10.990 10.232 1.00 93.00 174 PHE A N 1
ATOM 1375 C CA . PHE A 1 174 ? 12.887 12.133 9.855 1.00 93.00 174 PHE A CA 1
ATOM 1376 C C . PHE A 1 174 ? 12.195 12.808 11.040 1.00 93.00 174 PHE A C 1
ATOM 1378 O O . PHE A 1 174 ? 11.484 13.797 10.846 1.00 93.00 174 PHE A O 1
ATOM 1385 N N . GLY A 1 175 ? 12.407 12.294 12.250 1.00 93.94 175 GLY A N 1
ATOM 1386 C CA . GLY A 1 175 ? 11.789 12.790 13.466 1.00 93.94 175 GLY A CA 1
ATOM 1387 C C . GLY A 1 175 ? 10.383 12.242 13.701 1.00 93.94 175 GLY A C 1
ATOM 1388 O O . GLY A 1 175 ? 9.695 11.729 12.815 1.00 93.94 175 GLY A O 1
ATOM 1389 N N . LYS A 1 176 ? 9.948 12.372 14.952 1.00 92.25 176 LYS A N 1
ATOM 1390 C CA . LYS A 1 176 ? 8.630 11.939 15.411 1.00 92.25 176 LYS A CA 1
ATOM 1391 C C . LYS A 1 176 ? 7.508 12.732 14.736 1.00 92.25 176 LYS A C 1
ATOM 1393 O O . LYS A 1 176 ? 7.612 13.944 14.571 1.00 92.25 176 LYS A O 1
ATOM 1398 N N . GLY A 1 177 ? 6.408 12.054 14.403 1.00 90.19 177 GLY A N 1
ATOM 1399 C CA . GLY A 1 177 ? 5.242 12.684 13.772 1.00 90.19 177 GLY A CA 1
ATOM 1400 C C . GLY A 1 177 ? 5.450 13.032 12.295 1.00 90.19 177 GLY A C 1
ATOM 1401 O O . GLY A 1 177 ? 4.752 13.888 11.760 1.00 90.19 177 GLY A O 1
ATOM 1402 N N . ASN A 1 178 ? 6.413 12.400 11.621 1.00 93.69 178 ASN A N 1
ATOM 1403 C CA . ASN A 1 178 ? 6.588 12.578 10.186 1.00 93.69 178 ASN A CA 1
ATOM 1404 C C . ASN A 1 178 ? 5.427 11.938 9.396 1.00 93.69 178 ASN A C 1
ATOM 1406 O O . ASN A 1 178 ? 4.988 10.833 9.716 1.00 93.69 178 ASN A O 1
ATOM 1410 N N . VAL A 1 179 ? 4.971 12.588 8.319 1.00 92.94 179 VAL A N 1
ATOM 1411 C CA . VAL A 1 179 ? 3.887 12.081 7.450 1.00 92.94 179 VAL A CA 1
ATOM 1412 C C . VAL A 1 179 ? 4.196 10.704 6.839 1.00 92.94 179 VAL A C 1
ATOM 1414 O O . VAL A 1 179 ? 3.284 9.912 6.603 1.00 92.94 179 VAL A O 1
ATOM 1417 N N . MET A 1 180 ? 5.477 10.360 6.668 1.00 92.38 180 MET A N 1
ATOM 1418 C CA . MET A 1 180 ? 5.928 9.023 6.258 1.00 92.38 180 MET A CA 1
ATOM 1419 C C . MET A 1 180 ? 5.420 7.911 7.190 1.00 92.38 180 MET A C 1
ATOM 1421 O O . MET A 1 180 ? 5.221 6.782 6.740 1.00 92.38 180 MET A O 1
ATOM 1425 N N . SER A 1 181 ? 5.178 8.215 8.471 1.00 96.12 181 SER A N 1
ATOM 1426 C CA . SER A 1 181 ? 4.701 7.249 9.463 1.00 96.12 181 SER A CA 1
ATOM 1427 C C . SER A 1 181 ? 3.232 6.873 9.293 1.00 96.12 181 SER A C 1
ATOM 1429 O O . SER A 1 181 ? 2.824 5.869 9.865 1.00 96.12 181 SER A O 1
ATOM 1431 N N . VAL A 1 182 ? 2.429 7.613 8.514 1.00 96.75 182 VAL A N 1
ATOM 1432 C CA . VAL A 1 182 ? 0.971 7.393 8.412 1.00 96.75 182 VAL A CA 1
ATOM 1433 C C . VAL A 1 182 ? 0.624 5.938 8.083 1.00 96.75 182 VAL A C 1
ATOM 1435 O O . VAL A 1 182 ? -0.213 5.338 8.756 1.00 96.75 182 VAL A O 1
ATOM 1438 N N . ASN A 1 183 ? 1.288 5.345 7.087 1.00 95.88 183 ASN A N 1
ATOM 1439 C CA . ASN A 1 183 ? 0.996 3.971 6.671 1.00 95.88 183 ASN A CA 1
ATOM 1440 C C . ASN A 1 183 ? 1.397 2.950 7.743 1.00 95.88 183 ASN A C 1
ATOM 1442 O O . ASN A 1 183 ? 0.651 2.002 7.991 1.00 95.88 183 ASN A O 1
ATOM 1446 N N . SER A 1 184 ? 2.530 3.169 8.414 1.00 98.19 184 SER A N 1
ATOM 1447 C CA . SER A 1 184 ? 3.007 2.310 9.500 1.00 98.19 184 SER A CA 1
ATOM 1448 C C . SER A 1 184 ? 2.119 2.428 10.746 1.00 98.19 184 SER A C 1
ATOM 1450 O O . SER A 1 184 ? 1.763 1.419 11.347 1.00 98.19 184 SER A O 1
ATOM 1452 N N . LEU A 1 185 ? 1.681 3.639 11.105 1.00 98.56 185 LEU A N 1
ATOM 1453 C CA . LEU A 1 185 ? 0.745 3.894 12.205 1.00 98.56 185 LEU A CA 1
ATOM 1454 C C . LEU A 1 185 ? -0.613 3.240 11.928 1.00 98.56 185 LEU A C 1
ATOM 1456 O O . LEU A 1 185 ? -1.138 2.523 12.778 1.00 98.56 185 LEU A O 1
ATOM 1460 N N . ASN A 1 186 ? -1.156 3.412 10.719 1.00 98.38 186 ASN A N 1
ATOM 1461 C CA . ASN A 1 186 ? -2.401 2.761 10.322 1.00 98.38 186 ASN A CA 1
ATOM 1462 C C . ASN A 1 186 ? -2.276 1.228 10.377 1.00 98.38 186 ASN A C 1
ATOM 1464 O O . ASN A 1 186 ? -3.134 0.558 10.951 1.00 98.38 186 ASN A O 1
ATOM 1468 N N . ALA A 1 187 ? -1.182 0.667 9.850 1.00 98.31 187 ALA A N 1
ATOM 1469 C CA . ALA A 1 187 ? -0.919 -0.768 9.920 1.00 98.31 187 ALA A CA 1
ATOM 1470 C C . ALA A 1 187 ? -0.816 -1.261 11.374 1.00 98.31 187 ALA A C 1
ATOM 1472 O O . ALA A 1 187 ? -1.438 -2.266 11.720 1.00 98.31 187 ALA A O 1
ATOM 1473 N N . MET A 1 188 ? -0.104 -0.534 12.242 1.00 98.62 188 MET A N 1
ATOM 1474 C CA . MET A 1 188 ? 0.016 -0.867 13.662 1.00 98.62 188 MET A CA 1
ATOM 1475 C C . MET A 1 188 ? -1.349 -0.835 14.354 1.00 98.62 188 MET A C 1
ATOM 1477 O O . MET A 1 188 ? -1.683 -1.757 15.095 1.00 98.62 188 MET A O 1
ATOM 1481 N N . GLY A 1 189 ? -2.171 0.177 14.063 1.00 98.56 189 GLY A N 1
ATOM 1482 C CA . GLY A 1 189 ? -3.535 0.284 14.570 1.00 98.56 189 GLY A CA 1
ATOM 1483 C C . GLY A 1 189 ? -4.402 -0.918 14.190 1.00 98.56 189 GLY A C 1
ATOM 1484 O O . GLY A 1 189 ? -5.078 -1.494 15.042 1.00 98.56 189 GLY A O 1
ATOM 1485 N N . LEU A 1 190 ? -4.322 -1.371 12.935 1.00 98.50 190 LEU A N 1
ATOM 1486 C CA . LEU A 1 190 ? -5.031 -2.567 12.470 1.00 98.50 190 LEU A CA 1
ATOM 1487 C C . LEU A 1 190 ? -4.542 -3.854 13.152 1.00 98.50 190 LEU A C 1
ATOM 1489 O O . LEU A 1 190 ? -5.361 -4.718 13.471 1.00 98.50 190 LEU A O 1
ATOM 1493 N N . VAL A 1 191 ? -3.236 -3.989 13.397 1.00 98.50 191 VAL A N 1
ATOM 1494 C CA . VAL A 1 191 ? -2.676 -5.142 14.121 1.00 98.50 191 VAL A CA 1
ATOM 1495 C C . VAL A 1 191 ? -3.084 -5.126 15.596 1.00 98.50 191 VAL A C 1
ATOM 1497 O O . VAL A 1 191 ? -3.496 -6.158 16.119 1.00 98.50 191 VAL A O 1
ATOM 1500 N N . CYS A 1 192 ? -3.056 -3.965 16.255 1.00 98.56 192 CYS A N 1
ATOM 1501 C CA . CYS A 1 192 ? -3.533 -3.810 17.632 1.00 98.56 192 CYS A CA 1
ATOM 1502 C C . CYS A 1 192 ? -5.031 -4.139 17.738 1.00 98.56 192 CYS A C 1
ATOM 1504 O O . CYS A 1 192 ? -5.433 -4.877 18.635 1.00 98.56 192 CYS A O 1
ATOM 1506 N N . LYS A 1 193 ? -5.853 -3.690 16.773 1.00 98.38 193 LYS A N 1
ATOM 1507 C CA . LYS A 1 193 ? -7.280 -4.049 16.686 1.00 98.38 193 LYS A CA 1
ATOM 1508 C C . LYS A 1 193 ? -7.466 -5.563 16.579 1.00 98.38 193 LYS A C 1
ATOM 1510 O O . LYS A 1 193 ? -8.287 -6.124 17.301 1.00 98.38 193 LYS A O 1
ATOM 1515 N N . ALA A 1 194 ? -6.697 -6.226 15.711 1.00 97.88 194 ALA A N 1
ATOM 1516 C CA . ALA A 1 194 ? -6.727 -7.682 15.571 1.00 97.88 194 ALA A CA 1
ATOM 1517 C C . ALA A 1 194 ? -6.308 -8.398 16.868 1.00 97.88 194 ALA A C 1
ATOM 1519 O O . ALA A 1 194 ? -6.873 -9.439 17.198 1.00 97.88 194 ALA A O 1
ATOM 1520 N N . ASN A 1 195 ? -5.391 -7.802 17.640 1.00 97.69 195 ASN A N 1
ATOM 1521 C CA . ASN A 1 195 ? -4.989 -8.295 18.959 1.00 97.69 195 ASN A CA 1
ATOM 1522 C C . ASN A 1 195 ? -5.938 -7.887 20.103 1.00 97.69 195 ASN A C 1
ATOM 1524 O O . ASN A 1 195 ? -5.642 -8.164 21.261 1.00 97.69 195 ASN A O 1
ATOM 1528 N N . LYS A 1 196 ? -7.067 -7.227 19.799 1.00 97.75 196 LYS A N 1
ATOM 1529 C CA . LYS A 1 196 ? -8.039 -6.682 20.770 1.00 97.75 196 LYS A CA 1
ATOM 1530 C C . LYS A 1 196 ? -7.463 -5.638 21.738 1.00 97.75 196 LYS A C 1
ATOM 1532 O O . LYS A 1 196 ? -8.033 -5.385 22.793 1.00 97.75 196 LYS A O 1
ATOM 1537 N N . GLU A 1 197 ? -6.362 -4.996 21.365 1.00 98.44 197 GLU A N 1
ATOM 1538 C CA . GLU A 1 197 ? -5.759 -3.875 22.093 1.00 98.44 197 GLU A CA 1
ATOM 1539 C C . GLU A 1 197 ? -6.390 -2.570 21.610 1.00 98.44 197 GLU A C 1
ATOM 1541 O O . GLU A 1 197 ? -5.777 -1.787 20.879 1.00 98.44 197 GLU A O 1
ATOM 1546 N N . TYR A 1 198 ? -7.666 -2.375 21.940 1.00 98.44 198 TYR A N 1
ATOM 1547 C CA . TYR A 1 198 ? -8.482 -1.339 21.315 1.00 98.44 198 TYR A CA 1
ATOM 1548 C C . TYR A 1 198 ? -8.001 0.080 21.629 1.00 98.44 198 TYR A C 1
ATOM 1550 O O . TYR A 1 198 ? -7.975 0.920 20.733 1.00 98.44 198 TYR A O 1
ATOM 1558 N N . GLU A 1 199 ? -7.539 0.341 22.850 1.00 98.38 199 GLU A N 1
ATOM 1559 C CA . GLU A 1 199 ? -7.015 1.651 23.251 1.00 98.38 199 GLU A CA 1
ATOM 1560 C C . GLU A 1 199 ? -5.729 1.995 22.488 1.00 98.38 199 GLU A C 1
ATOM 1562 O O . GLU A 1 199 ? -5.531 3.129 22.043 1.00 98.38 199 GLU A O 1
ATOM 1567 N N . LEU A 1 200 ? -4.854 1.003 22.298 1.00 98.31 200 LEU A N 1
ATOM 1568 C CA . LEU A 1 200 ? -3.612 1.179 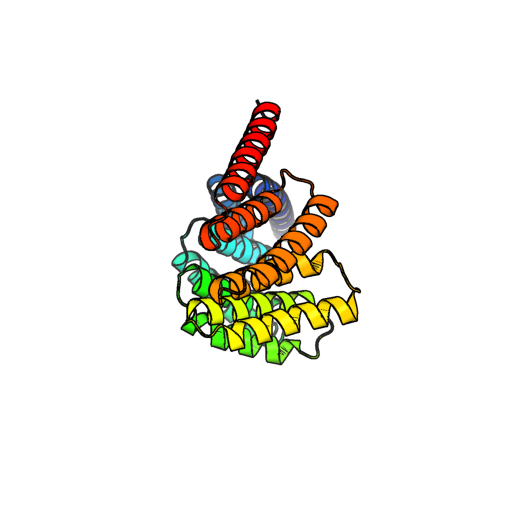21.552 1.00 98.31 200 LEU A CA 1
ATOM 1569 C C . LEU A 1 200 ? -3.889 1.345 20.053 1.00 98.31 200 LEU A C 1
ATOM 1571 O O . LEU A 1 200 ? -3.287 2.202 19.405 1.00 98.31 200 LEU A O 1
ATOM 1575 N N . ALA A 1 201 ? -4.840 0.578 19.517 1.00 98.69 201 ALA A N 1
ATOM 1576 C CA . ALA A 1 201 ? -5.307 0.727 18.147 1.00 98.69 201 ALA A CA 1
ATOM 1577 C C . ALA A 1 201 ? -5.864 2.134 17.888 1.00 98.69 201 ALA A C 1
ATOM 1579 O O . ALA A 1 201 ? -5.510 2.756 16.886 1.00 98.69 201 ALA A O 1
ATOM 1580 N N . GLU A 1 202 ? -6.684 2.656 18.806 1.00 98.62 202 GLU A N 1
ATOM 1581 C CA . GLU A 1 202 ? -7.280 3.991 18.698 1.00 98.62 202 GLU A CA 1
ATOM 1582 C C . GLU A 1 202 ? -6.198 5.066 18.679 1.00 98.62 202 GLU A C 1
ATOM 1584 O O . GLU A 1 202 ? -6.235 5.958 17.832 1.00 98.62 202 GLU A O 1
ATOM 1589 N N . LYS A 1 203 ? -5.199 4.950 19.562 1.00 98.56 203 LYS A N 1
ATOM 1590 C CA . LYS A 1 203 ? -4.057 5.867 19.606 1.00 98.56 203 LYS A CA 1
ATOM 1591 C C . LYS A 1 203 ? -3.335 5.929 18.258 1.00 98.56 203 LYS A C 1
ATOM 1593 O O . LYS A 1 203 ? -3.156 7.021 17.723 1.00 98.56 203 LYS A O 1
ATOM 1598 N N . TYR A 1 204 ? -2.950 4.779 17.704 1.00 98.62 204 TYR A N 1
ATOM 1599 C CA . TYR A 1 204 ? -2.216 4.731 16.438 1.00 98.62 204 TYR A CA 1
ATOM 1600 C C . TYR A 1 204 ? -3.048 5.228 15.251 1.00 98.62 204 TYR A C 1
ATOM 1602 O O . TYR A 1 204 ? -2.543 5.986 14.424 1.00 98.62 204 TYR A O 1
ATOM 1610 N N . LEU A 1 205 ? -4.328 4.849 15.174 1.00 98.62 205 LEU A N 1
ATOM 1611 C CA . LEU A 1 205 ? -5.206 5.294 14.091 1.00 98.62 205 LEU A CA 1
ATOM 1612 C C . LEU A 1 205 ? -5.513 6.796 14.167 1.00 98.62 205 LEU A C 1
ATOM 1614 O O . LEU A 1 205 ? -5.544 7.451 13.129 1.00 98.62 205 LEU A O 1
ATOM 1618 N N . LYS A 1 206 ? -5.694 7.366 15.366 1.00 98.44 206 LYS A N 1
ATOM 1619 C CA . LYS A 1 206 ? -5.872 8.819 15.537 1.00 98.44 206 LYS A CA 1
ATOM 1620 C C . LYS A 1 206 ? -4.619 9.604 15.168 1.00 98.44 206 LYS A C 1
ATOM 1622 O O . LYS A 1 206 ? -4.732 10.652 14.542 1.00 98.44 206 LYS A O 1
ATOM 1627 N N . GLU A 1 207 ? -3.436 9.101 15.517 1.00 98.31 207 GLU A N 1
ATOM 1628 C CA . GLU A 1 207 ? -2.174 9.725 15.111 1.00 98.31 207 GLU A CA 1
ATOM 1629 C C . GLU A 1 207 ? -2.005 9.692 13.583 1.00 98.31 207 GLU A C 1
ATOM 1631 O O . GLU A 1 207 ? -1.705 10.718 12.975 1.00 98.31 207 GLU A O 1
ATOM 1636 N N . ALA A 1 208 ? -2.285 8.548 12.945 1.00 98.12 208 ALA A N 1
ATOM 1637 C CA . ALA A 1 208 ? -2.278 8.427 11.487 1.00 98.12 208 ALA A CA 1
ATOM 1638 C C . ALA A 1 208 ? -3.271 9.395 10.822 1.00 98.12 208 ALA A C 1
ATOM 1640 O O . ALA A 1 208 ? -2.928 10.042 9.830 1.00 98.12 208 ALA A O 1
ATOM 1641 N N . LEU A 1 209 ? -4.482 9.502 11.382 1.00 97.94 209 LEU A N 1
ATOM 1642 C CA . LEU A 1 209 ? -5.534 10.383 10.886 1.00 97.94 209 LEU A CA 1
ATOM 1643 C C . LEU A 1 209 ? -5.093 11.846 10.933 1.00 97.94 209 LEU A C 1
ATOM 1645 O O . LEU A 1 209 ? -5.101 12.512 9.904 1.00 97.94 209 LEU A O 1
ATOM 1649 N N . GLN A 1 210 ? -4.628 12.308 12.096 1.00 97.62 210 GLN A N 1
ATOM 1650 C CA . GLN A 1 210 ? -4.204 13.692 12.292 1.00 97.62 210 GLN A CA 1
ATOM 1651 C C . GLN A 1 210 ? -3.085 14.093 11.324 1.00 97.62 210 GLN A C 1
ATOM 1653 O O . GLN A 1 210 ? -3.113 15.183 10.752 1.00 97.62 210 GLN A O 1
ATOM 1658 N N . LEU A 1 211 ? -2.089 13.220 11.132 1.00 97.06 211 LEU A N 1
ATOM 1659 C CA . LEU A 1 211 ? -0.986 13.480 10.207 1.00 97.06 211 LEU A CA 1
ATOM 1660 C C . LEU A 1 211 ? -1.462 13.566 8.754 1.00 97.06 211 LEU A C 1
ATOM 1662 O O . LEU A 1 211 ? -0.984 14.419 8.006 1.00 97.06 211 LEU A O 1
ATOM 1666 N N . ARG A 1 212 ? -2.402 12.705 8.350 1.00 95.12 212 ARG A N 1
ATOM 1667 C CA . ARG A 1 212 ? -2.929 12.707 6.983 1.00 95.12 212 ARG A CA 1
ATOM 1668 C C . ARG A 1 212 ? -3.856 13.895 6.724 1.00 95.12 212 ARG A C 1
ATOM 1670 O O . ARG A 1 212 ? -3.706 14.532 5.685 1.00 95.12 212 ARG A O 1
ATOM 1677 N N . GLU A 1 213 ? -4.743 14.225 7.663 1.00 95.12 213 GLU A N 1
ATOM 1678 C CA . GLU A 1 213 ? -5.627 15.398 7.589 1.00 95.12 213 GLU A CA 1
ATOM 1679 C C . GLU A 1 213 ? -4.817 16.691 7.461 1.00 95.12 213 GLU A C 1
ATOM 1681 O O . GLU A 1 213 ? -5.101 17.506 6.588 1.00 95.12 213 GLU A O 1
ATOM 1686 N N . ASN A 1 214 ? -3.739 16.840 8.237 1.00 94.94 214 ASN A N 1
ATOM 1687 C CA . ASN A 1 214 ? -2.865 18.013 8.150 1.00 94.94 214 ASN A CA 1
ATOM 1688 C C . ASN A 1 214 ? -2.150 18.149 6.795 1.00 94.94 214 ASN A C 1
ATOM 1690 O O . ASN A 1 214 ? -1.782 19.256 6.409 1.00 94.94 214 ASN A O 1
ATOM 1694 N N . TRP A 1 215 ? -1.905 17.037 6.099 1.00 91.81 215 TRP A N 1
ATOM 1695 C CA . TRP A 1 215 ? -1.126 17.023 4.860 1.00 91.81 215 TRP A CA 1
ATOM 1696 C C . TRP A 1 215 ? -1.992 17.085 3.592 1.00 91.81 215 TRP A C 1
ATOM 1698 O O . TRP A 1 215 ? -1.649 17.801 2.653 1.00 91.81 215 TRP A O 1
ATOM 1708 N N . HIS A 1 216 ? -3.107 16.347 3.545 1.00 87.62 216 HIS A N 1
ATOM 1709 C CA . HIS A 1 216 ? -3.984 16.246 2.366 1.00 87.62 216 HIS A CA 1
ATOM 1710 C C . HIS A 1 216 ? -5.442 16.653 2.612 1.00 87.62 216 HIS A C 1
ATOM 1712 O O . HIS A 1 216 ? -6.220 16.684 1.661 1.00 87.62 216 HIS A O 1
ATOM 1718 N N . GLY A 1 217 ? -5.821 16.978 3.846 1.00 91.62 217 GLY A N 1
ATOM 1719 C CA . GLY A 1 217 ? -7.198 17.315 4.197 1.00 91.62 217 GLY A CA 1
ATOM 1720 C C . GLY A 1 217 ? -8.094 16.101 4.451 1.00 91.62 217 GLY A C 1
ATOM 1721 O O . GLY A 1 217 ? -7.691 14.938 4.326 1.00 91.62 217 GLY A O 1
ATOM 1722 N N . GLU A 1 218 ? -9.334 16.394 4.844 1.00 91.56 218 GLU A N 1
ATOM 1723 C CA . GLU A 1 218 ? -10.313 15.400 5.304 1.00 91.56 218 GLU A CA 1
ATOM 1724 C C . GLU A 1 218 ? -10.901 14.539 4.180 1.00 91.56 218 GLU A C 1
ATOM 1726 O O . GLU A 1 218 ? -11.207 13.368 4.401 1.00 91.56 218 GLU A O 1
ATOM 1731 N N . SER A 1 219 ? -11.023 15.092 2.970 1.00 89.50 219 SER A N 1
ATOM 1732 C CA . SER A 1 219 ? -11.642 14.416 1.825 1.00 89.50 219 SER A CA 1
ATOM 1733 C C . SER A 1 219 ? -10.706 13.505 1.037 1.00 89.50 219 SER A C 1
ATOM 1735 O O . SER A 1 219 ? -11.159 12.759 0.172 1.00 89.50 219 SER A O 1
ATOM 1737 N N . HIS A 1 220 ? -9.407 13.503 1.346 1.00 88.06 220 HIS A N 1
ATOM 1738 C CA . HIS A 1 220 ? -8.461 12.636 0.654 1.00 88.06 220 HIS A CA 1
ATOM 1739 C C . HIS A 1 220 ? -8.810 11.146 0.871 1.00 88.06 220 HIS A C 1
ATOM 1741 O O . HIS A 1 220 ? -9.062 10.745 2.014 1.00 88.06 220 HIS A O 1
ATOM 1747 N N . PRO A 1 221 ? -8.757 10.283 -0.167 1.00 87.50 221 PRO A N 1
ATOM 1748 C CA . PRO A 1 221 ? -9.174 8.880 -0.059 1.00 87.50 221 PRO A CA 1
ATOM 1749 C C . PRO A 1 221 ? -8.497 8.103 1.079 1.00 87.50 221 PRO A C 1
ATOM 1751 O O . PRO A 1 221 ? -9.145 7.345 1.800 1.00 87.50 221 PRO A O 1
ATOM 1754 N N . GLU A 1 222 ? -7.198 8.324 1.303 1.00 88.12 222 GLU A N 1
ATOM 1755 C CA . GLU A 1 222 ? -6.482 7.686 2.419 1.00 88.12 222 GLU A CA 1
ATOM 1756 C C . GLU A 1 222 ? -6.929 8.208 3.795 1.00 88.12 222 GLU A C 1
ATOM 1758 O O . GLU A 1 222 ? -6.934 7.444 4.759 1.00 88.12 222 GLU A O 1
ATOM 1763 N N . THR A 1 223 ? -7.343 9.476 3.900 1.00 94.19 223 THR A N 1
ATOM 1764 C CA . THR A 1 223 ? -7.915 10.031 5.135 1.00 94.19 223 THR A CA 1
ATOM 1765 C C . THR A 1 223 ? -9.228 9.333 5.460 1.00 94.19 223 THR A C 1
ATOM 1767 O O . THR A 1 223 ? -9.413 8.818 6.565 1.00 94.19 223 THR A O 1
ATOM 1770 N N . LEU A 1 224 ? -10.112 9.230 4.464 1.00 94.75 224 LEU A N 1
ATOM 1771 C CA . LEU A 1 224 ? -11.393 8.538 4.584 1.00 94.75 224 LEU A CA 1
ATOM 1772 C C . LEU A 1 224 ? -11.206 7.057 4.946 1.00 94.75 224 LEU A C 1
ATOM 1774 O O . LEU A 1 224 ? -11.944 6.540 5.788 1.00 94.75 224 LEU A O 1
ATOM 1778 N N . ALA A 1 225 ? -10.188 6.391 4.393 1.00 94.69 225 ALA A N 1
ATOM 1779 C CA . ALA A 1 225 ? -9.848 5.012 4.742 1.00 94.69 225 ALA A CA 1
ATOM 1780 C C . ALA A 1 225 ? -9.415 4.857 6.214 1.00 94.69 225 ALA A C 1
ATOM 1782 O O . ALA A 1 225 ? -9.853 3.926 6.890 1.00 94.69 225 ALA A O 1
ATOM 1783 N N . ILE A 1 226 ? -8.605 5.777 6.753 1.00 97.81 226 ILE A N 1
ATOM 1784 C CA . ILE A 1 226 ? -8.221 5.752 8.178 1.00 97.81 226 ILE A CA 1
ATOM 1785 C C . ILE A 1 226 ? -9.442 6.018 9.074 1.00 97.81 226 ILE A C 1
ATOM 1787 O O . ILE A 1 226 ? -9.632 5.329 10.079 1.00 97.81 226 ILE A O 1
ATOM 1791 N N . ARG A 1 227 ? -10.314 6.963 8.696 1.00 97.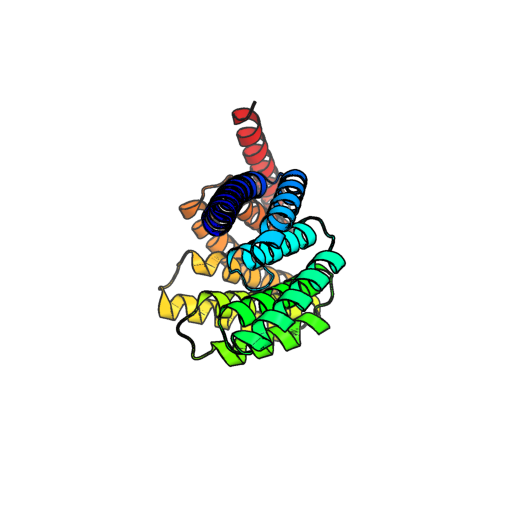94 227 ARG A N 1
ATOM 1792 C CA . ARG A 1 227 ? -11.586 7.234 9.398 1.00 97.94 227 ARG A CA 1
ATOM 1793 C C . ARG A 1 227 ? -12.500 6.008 9.409 1.00 97.94 227 ARG A C 1
ATOM 1795 O O . ARG A 1 227 ? -13.088 5.686 10.440 1.00 97.94 227 ARG A O 1
ATOM 1802 N N . HIS A 1 228 ? -12.561 5.274 8.300 1.00 97.62 228 HIS A N 1
ATOM 1803 C CA . HIS A 1 228 ? -13.273 4.002 8.230 1.00 97.62 228 HIS A CA 1
ATOM 1804 C C . HIS A 1 228 ? -12.663 2.953 9.175 1.00 97.62 228 HIS A C 1
ATOM 1806 O O . HIS A 1 228 ? -13.392 2.322 9.938 1.00 97.62 228 HIS A O 1
ATOM 1812 N N . ASN A 1 229 ? -11.333 2.829 9.222 1.00 98.25 229 ASN A N 1
ATOM 1813 C CA . ASN A 1 229 ? -10.657 1.917 10.154 1.00 98.25 229 ASN A CA 1
ATOM 1814 C C . ASN A 1 229 ? -10.939 2.263 11.629 1.00 98.25 229 ASN A C 1
ATOM 1816 O O . ASN A 1 229 ? -11.084 1.352 12.449 1.00 98.25 229 ASN A O 1
ATOM 1820 N N . LEU A 1 230 ? -11.050 3.554 11.972 1.00 98.38 230 LEU A N 1
ATOM 1821 C CA . LEU A 1 230 ? -11.491 4.008 13.298 1.00 98.38 230 LEU A CA 1
ATOM 1822 C C . LEU A 1 230 ? -12.938 3.603 13.583 1.00 98.38 230 LEU A C 1
ATOM 1824 O O . LEU A 1 230 ? -13.222 3.106 14.670 1.00 98.38 230 LEU A O 1
ATOM 1828 N N . ALA A 1 231 ? -13.844 3.750 12.615 1.00 98.25 231 ALA A N 1
ATOM 1829 C CA . ALA A 1 231 ? -15.218 3.284 12.771 1.00 98.25 231 ALA A CA 1
ATOM 1830 C C . ALA A 1 231 ? -15.283 1.768 13.018 1.00 98.25 231 ALA A C 1
ATOM 1832 O O . ALA A 1 231 ? -15.957 1.327 13.948 1.00 98.25 231 ALA A O 1
ATOM 1833 N N . GLU A 1 232 ? -14.536 0.966 12.253 1.00 98.31 232 GLU A N 1
ATOM 1834 C CA . GLU A 1 232 ? -14.449 -0.482 12.476 1.00 98.31 232 GLU A CA 1
ATOM 1835 C C . GLU A 1 232 ? -13.878 -0.830 13.858 1.00 98.31 232 GLU A C 1
ATOM 1837 O O . GLU A 1 232 ? -14.320 -1.788 14.493 1.00 98.31 232 GLU A O 1
ATOM 1842 N N . LEU A 1 233 ? -12.894 -0.067 14.339 1.00 98.50 233 LEU A N 1
ATOM 1843 C CA . LEU A 1 233 ? -12.352 -0.223 15.687 1.00 98.50 233 LEU A CA 1
ATOM 1844 C C . LEU A 1 233 ? -13.412 0.070 16.760 1.00 98.50 233 LEU A C 1
ATOM 1846 O O . LEU A 1 233 ? -13.547 -0.689 17.723 1.00 98.50 233 LEU A O 1
ATOM 1850 N N . TYR A 1 234 ? -14.180 1.147 16.604 1.00 98.50 234 TYR A N 1
ATOM 1851 C CA . TYR A 1 234 ? -15.253 1.476 17.539 1.00 98.50 234 TYR A CA 1
ATOM 1852 C C . TYR A 1 234 ? -16.364 0.427 17.522 1.00 98.50 234 TYR A C 1
ATOM 1854 O O . TYR A 1 234 ? -16.832 0.036 18.588 1.00 98.50 234 TYR A O 1
ATOM 1862 N N . MET A 1 235 ? -16.715 -0.116 16.353 1.00 97.69 235 MET A N 1
ATOM 1863 C CA . MET A 1 235 ? -17.624 -1.263 16.266 1.00 97.69 235 MET A CA 1
ATOM 1864 C C . MET A 1 235 ? -17.074 -2.475 17.026 1.00 97.69 235 MET A C 1
ATOM 1866 O O . MET A 1 235 ? -17.789 -3.064 17.834 1.00 97.69 235 MET A O 1
ATOM 1870 N N . ALA A 1 236 ? -15.799 -2.820 16.821 1.00 97.56 236 ALA A N 1
ATOM 1871 C CA . ALA A 1 236 ? -15.159 -3.959 17.481 1.00 97.56 236 ALA A CA 1
ATOM 1872 C C . ALA A 1 236 ? -15.056 -3.801 19.011 1.00 97.56 236 ALA A C 1
ATOM 1874 O O . ALA A 1 236 ? -15.112 -4.796 19.727 1.00 97.56 236 ALA A O 1
ATOM 1875 N N . SER A 1 237 ? -14.935 -2.567 19.509 1.00 97.38 237 SER A N 1
ATOM 1876 C CA . SER A 1 237 ? -14.897 -2.247 20.946 1.00 97.38 237 SER A CA 1
ATOM 1877 C C . SER A 1 237 ? -16.277 -1.961 21.561 1.00 97.38 237 SER A C 1
ATOM 1879 O O . SER A 1 237 ? -16.362 -1.616 22.737 1.00 97.38 237 SER A O 1
ATOM 1881 N N . GLY A 1 238 ? -17.367 -2.099 20.794 1.00 96.94 238 GLY A N 1
ATOM 1882 C CA . GLY A 1 238 ? -18.743 -1.887 21.265 1.00 96.94 238 GLY A CA 1
ATOM 1883 C C . GLY A 1 238 ? -19.191 -0.420 21.350 1.00 96.94 238 GLY A C 1
ATOM 1884 O O . GLY A 1 238 ? -20.296 -0.139 21.808 1.00 96.94 238 GLY A O 1
ATOM 1885 N N . GLN A 1 239 ? -18.378 0.526 20.880 1.00 98.00 239 GLN A N 1
ATOM 1886 C CA . GLN A 1 239 ? -18.656 1.967 20.875 1.00 98.00 239 GLN A CA 1
ATOM 1887 C C . GLN A 1 239 ? -19.447 2.380 19.619 1.00 98.00 239 GLN A C 1
ATOM 1889 O O . GLN A 1 239 ? -18.990 3.182 18.804 1.00 98.00 239 GLN A O 1
ATOM 1894 N N . VAL A 1 240 ? -20.643 1.811 19.450 1.00 97.12 240 VAL A N 1
ATOM 1895 C CA . VAL A 1 240 ? -21.439 1.906 18.208 1.00 97.12 240 VAL A CA 1
ATOM 1896 C C . VAL A 1 240 ? -21.763 3.348 17.802 1.00 97.12 240 VAL A C 1
ATOM 1898 O O . VAL A 1 240 ? -21.738 3.658 16.612 1.00 97.12 240 VAL A O 1
ATOM 1901 N N . ASP A 1 241 ? -22.027 4.243 18.756 1.00 97.94 241 ASP A N 1
ATOM 1902 C CA . ASP A 1 241 ? -22.350 5.638 18.432 1.00 97.94 241 ASP A CA 1
ATOM 1903 C C . ASP A 1 241 ? -21.153 6.370 17.808 1.00 97.94 241 ASP A C 1
ATOM 1905 O O . ASP A 1 241 ? -21.297 6.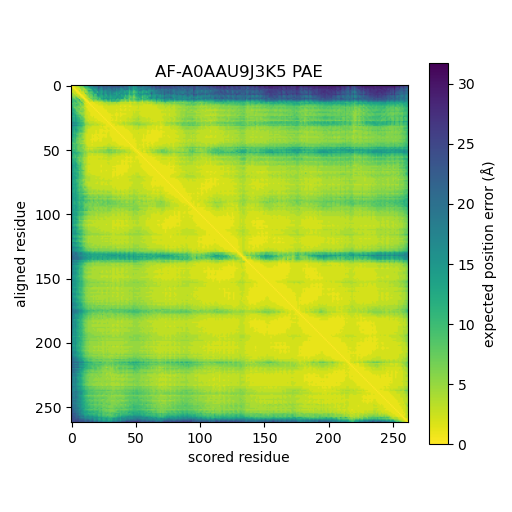961 16.742 1.00 97.94 241 ASP A O 1
ATOM 1909 N N . LYS A 1 242 ? -19.940 6.204 18.359 1.00 97.38 242 LYS A N 1
ATOM 1910 C CA . LYS A 1 242 ? -18.719 6.759 17.747 1.00 97.38 242 LYS A CA 1
ATOM 1911 C C . LYS A 1 242 ? -18.488 6.210 16.341 1.00 97.38 242 LYS A C 1
ATOM 1913 O O . LYS A 1 242 ? -18.101 6.952 15.444 1.00 97.38 242 LYS A O 1
ATOM 1918 N N . ALA A 1 243 ? -18.718 4.912 16.133 1.00 97.69 243 ALA A N 1
ATOM 1919 C CA . ALA A 1 243 ? -18.594 4.320 14.805 1.00 97.69 243 ALA A CA 1
ATOM 1920 C C . ALA A 1 243 ? -19.575 4.951 13.806 1.00 97.69 243 ALA A C 1
ATOM 1922 O O . ALA A 1 243 ? -19.183 5.288 12.687 1.00 97.69 243 ALA A O 1
ATOM 1923 N N . ARG A 1 244 ? -20.835 5.144 14.221 1.00 97.81 244 ARG A N 1
ATOM 1924 C CA . ARG A 1 244 ? -21.869 5.795 13.408 1.00 97.81 244 ARG A CA 1
ATOM 1925 C C . ARG A 1 244 ? -21.469 7.221 13.041 1.00 97.81 244 ARG A C 1
ATOM 1927 O O . ARG A 1 244 ? -21.644 7.595 11.883 1.00 97.81 244 ARG A O 1
ATOM 1934 N N . ASP A 1 245 ? -20.907 7.978 13.979 1.00 97.25 245 ASP A N 1
ATOM 1935 C CA . ASP A 1 245 ? -20.472 9.356 13.741 1.00 97.25 245 ASP A CA 1
ATOM 1936 C C . ASP A 1 245 ? -19.378 9.422 12.666 1.00 97.25 245 ASP A C 1
ATOM 1938 O O . ASP A 1 245 ? -19.507 10.176 11.700 1.00 97.25 245 ASP A O 1
ATOM 1942 N N . TYR A 1 246 ? -18.347 8.571 12.766 1.00 96.06 246 TYR A N 1
ATOM 1943 C CA . TYR A 1 246 ? -17.283 8.498 11.755 1.00 96.06 246 TYR A CA 1
ATOM 1944 C C . TYR A 1 246 ? -17.816 8.095 10.374 1.00 96.06 246 TYR A C 1
ATOM 1946 O O . TYR A 1 246 ? -17.454 8.718 9.376 1.00 96.06 246 TYR A O 1
ATOM 1954 N N . LEU A 1 247 ? -18.689 7.084 10.297 1.00 95.75 247 LEU A N 1
ATOM 1955 C CA . LEU A 1 247 ? -19.261 6.636 9.021 1.00 95.75 247 LEU A CA 1
ATOM 1956 C C . LEU A 1 247 ? -20.158 7.704 8.388 1.00 95.75 247 LEU A C 1
ATOM 1958 O O . LEU A 1 247 ? -20.046 7.962 7.193 1.00 95.75 247 LEU A O 1
ATOM 1962 N N . THR A 1 248 ? -21.011 8.347 9.186 1.00 96.88 248 THR A N 1
ATOM 1963 C CA . THR A 1 248 ? -21.911 9.412 8.716 1.00 96.88 248 THR A CA 1
ATOM 1964 C C . THR A 1 248 ? -21.105 10.605 8.217 1.00 96.88 248 THR A C 1
ATOM 1966 O O . THR A 1 248 ? -21.348 11.109 7.124 1.00 96.88 248 THR A O 1
ATOM 1969 N N . SER A 1 249 ? -20.092 11.018 8.980 1.00 95.75 249 SER A N 1
ATOM 1970 C CA . SER A 1 249 ? -19.208 12.109 8.587 1.00 95.75 249 SER A CA 1
ATOM 1971 C C . SER A 1 249 ? -18.432 11.790 7.305 1.00 95.75 249 SER A C 1
ATOM 1973 O O . SER A 1 249 ? -18.378 12.638 6.420 1.00 95.75 249 SER A O 1
ATOM 1975 N N . ASN A 1 250 ? -17.906 10.569 7.150 1.00 94.88 250 ASN A N 1
ATOM 1976 C CA . ASN A 1 250 ? -17.255 10.150 5.906 1.00 94.88 250 ASN A CA 1
ATOM 1977 C C . ASN A 1 250 ? -18.198 10.246 4.697 1.00 94.88 250 ASN A C 1
ATOM 1979 O O . ASN A 1 250 ? -17.781 10.722 3.645 1.00 94.88 250 ASN A O 1
ATOM 1983 N N . VAL A 1 251 ? -19.456 9.806 4.835 1.00 94.44 251 VAL A N 1
ATOM 1984 C CA . VAL A 1 251 ? -20.457 9.907 3.757 1.00 94.44 251 VAL A CA 1
ATOM 1985 C C . VAL A 1 251 ? -20.723 11.363 3.388 1.00 94.44 251 VAL A C 1
ATOM 1987 O O . VAL A 1 251 ? -20.728 11.681 2.203 1.00 94.44 251 VAL A O 1
ATOM 1990 N N . ASN A 1 252 ? -20.883 12.244 4.377 1.00 95.12 252 ASN A N 1
ATOM 1991 C CA . ASN A 1 252 ? -21.120 13.666 4.129 1.00 95.12 252 ASN A CA 1
ATOM 1992 C C . ASN A 1 252 ? -19.942 14.315 3.387 1.00 95.12 252 ASN A C 1
ATOM 1994 O O . ASN A 1 252 ? -20.161 14.994 2.392 1.00 95.12 252 ASN A O 1
ATOM 1998 N N . ILE A 1 253 ? -18.701 14.037 3.805 1.00 92.88 253 ILE A N 1
ATOM 1999 C CA . ILE A 1 253 ? -17.495 14.547 3.131 1.00 92.88 253 ILE A CA 1
ATOM 2000 C C . ILE A 1 253 ? -17.459 14.095 1.665 1.00 92.88 253 ILE A C 1
ATOM 2002 O O . ILE A 1 253 ? -17.218 14.902 0.771 1.00 92.88 253 ILE A O 1
ATOM 2006 N N . MET A 1 254 ? -17.741 12.815 1.398 1.00 89.12 254 MET A N 1
ATOM 2007 C CA . MET A 1 254 ? -17.777 12.298 0.025 1.00 89.12 254 MET A CA 1
ATOM 2008 C C . MET A 1 254 ? -18.891 12.947 -0.810 1.00 89.12 254 MET A C 1
ATOM 2010 O O . MET A 1 254 ? -18.671 13.269 -1.974 1.00 89.12 254 MET A O 1
ATOM 2014 N N . GLN A 1 255 ? -20.078 13.163 -0.234 1.00 90.88 255 GLN A N 1
ATOM 2015 C CA . GLN A 1 255 ? -21.187 13.837 -0.920 1.00 90.88 255 GLN A CA 1
ATOM 2016 C C . GLN A 1 255 ? -20.857 15.292 -1.260 1.00 90.88 255 GLN A C 1
ATOM 2018 O O . GLN A 1 255 ? -21.175 15.750 -2.357 1.00 90.88 255 GLN A O 1
ATOM 2023 N N . GLU A 1 256 ? -20.206 16.006 -0.342 1.00 90.62 256 GLU A N 1
ATOM 2024 C CA . GLU A 1 256 ? -19.765 17.379 -0.567 1.00 90.62 256 GLU A CA 1
ATOM 2025 C C . GLU A 1 256 ? -18.754 17.465 -1.714 1.00 90.62 256 GLU A C 1
ATOM 2027 O O . GLU A 1 256 ? -18.906 18.334 -2.569 1.00 90.62 256 GLU A O 1
ATOM 2032 N N . GLU A 1 257 ? -17.773 16.561 -1.801 1.00 85.62 257 GLU A N 1
ATOM 2033 C CA . GLU A 1 257 ? -16.831 16.564 -2.931 1.00 85.62 257 GLU A CA 1
ATOM 2034 C C . GLU A 1 257 ? -17.512 16.248 -4.267 1.00 85.62 257 GLU A C 1
ATOM 2036 O O . GLU A 1 257 ? -17.334 16.997 -5.225 1.00 85.62 257 GLU A O 1
ATOM 2041 N N . ILE A 1 258 ? -18.380 15.230 -4.321 1.00 81.88 258 ILE A N 1
ATOM 2042 C CA . ILE A 1 258 ? -19.137 14.894 -5.543 1.00 81.88 258 ILE A CA 1
ATOM 2043 C C . ILE A 1 258 ? -19.985 16.087 -6.007 1.00 81.88 258 ILE A C 1
ATOM 2045 O O . ILE A 1 258 ? -20.140 16.329 -7.204 1.00 81.88 258 ILE A O 1
ATOM 2049 N N . SER A 1 259 ? -20.545 16.858 -5.072 1.00 84.31 259 SER A N 1
ATOM 2050 C CA . SER A 1 259 ? -21.352 18.034 -5.408 1.00 84.31 259 SER A CA 1
ATOM 2051 C C . SER A 1 259 ? -20.547 19.198 -5.997 1.00 84.31 259 SER A C 1
ATOM 2053 O O . SER A 1 259 ? -21.137 20.043 -6.659 1.00 84.31 259 SER A O 1
ATOM 2055 N N . LYS A 1 260 ? -19.224 19.251 -5.784 1.00 82.00 260 LYS A N 1
ATOM 2056 C CA . LYS A 1 260 ? -18.342 20.272 -6.381 1.00 82.00 260 LYS A CA 1
ATOM 2057 C C . LYS A 1 260 ? -17.913 19.923 -7.807 1.00 82.00 260 LYS A C 1
ATOM 2059 O O . LYS A 1 260 ? -17.475 20.811 -8.535 1.00 82.00 260 LYS A O 1
ATOM 2064 N N . GLU A 1 261 ? -17.983 18.647 -8.178 1.00 65.06 261 GLU A N 1
ATOM 2065 C CA . GLU A 1 261 ? -17.572 18.140 -9.494 1.00 65.06 261 GLU A CA 1
ATOM 2066 C C . GLU A 1 261 ? -18.701 18.173 -10.542 1.00 65.06 261 GLU A C 1
ATOM 2068 O O . GLU A 1 261 ? -18.430 17.983 -11.729 1.00 65.06 261 GLU A O 1
ATOM 2073 N N . ASN A 1 262 ? -19.944 18.445 -10.122 1.00 49.62 262 ASN A N 1
ATOM 2074 C CA . ASN A 1 262 ? -21.137 18.576 -10.974 1.00 49.62 262 ASN A CA 1
ATOM 2075 C C . ASN A 1 262 ? -21.573 20.038 -11.139 1.00 49.62 262 ASN A C 1
ATOM 2077 O O . ASN A 1 262 ? -22.099 20.367 -12.227 1.00 49.62 262 ASN A O 1
#

Foldseek 3Di:
DVVVVLVVLVVVLVVLLVVLVVVLVVCVQVVVLVVSLVSLVVSLVSCVSVPPPDPSNLVSLQSNLVSCLVVVVLVSSLVSLVVSLVVCCVPVNCLDPVNLVSLQSNLVSCVSVVNLVVNQVSLVVSLVSPVPPPDLLSNLSSLLSNLVSCVSVPNLVSSLVSLVVSQVSCCVPPNPLDLSNLSSLQSNLVSCLSVVVLVSSLVSLVSSLVSCCVPPNCLRPVNLVSLQSNLVSCVSVVVNVSSVVSVVVSVVSPVVVVVVVD

InterPro domains:
  IPR011990 Tetratricopeptide-like helical domain superfamily [G3DSA:1.25.40.10] (10-176)
  IPR011990 Tetratricopeptide-like helical domain superfamily [G3DSA:1.25.40.10] (177-262)
  IPR011990 Tetratricopeptide-like helical domain superfamily [SSF48452] (7-174)
  IPR011990 Tetratricopeptide-like helical domain superfamily [SSF48452] (137-252)
  IPR019734 Tetratricopeptide repeat [PF13181] (141-171)
  IPR019734 Tetratricopeptide repeat [PS50005] (140-173)
  IPR019734 Tetratricopeptide repeat [SM00028] (17-50)
  IPR019734 Tetratricopeptide repeat [SM00028] (58-91)
  IPR019734 Tetratricopeptide repeat [SM00028] (100-133)
  IPR019734 Tetratricopeptide repeat [SM00028] (140-173)
  IPR019734 Tetratricopeptide repeat [SM00028] (182-215)
  IPR019734 Tetratricopeptide repeat [SM00028] (224-257)

Sequence (262 aa):
MLLKGLLRVFATSENAIKELNRKLSQCYSLGDYQEALSIAEQAYEESKELGEYNQMHITACSNLALMYKTVGRYENALNLYENAYKSYTNILGETHKNTVTIVHNIAATHKARGEPDKAIPLLEKIIEMRRNSENTSDLVSSLNILGSCYKDIGNLEKAKTYIKEALDIIEERFGKGNVMSVNSLNAMGLVCKANKEYELAEKYLKEALQLRENWHGESHPETLAIRHNLAELYMASGQVDKARDYLTSNVNIMQEEISKEN

pLDDT: mean 91.76, std 8.91, range [49.62, 98.69]

Secondary structure (DSSP, 8-state):
-HHHHHHHHHHHHHHHHHHHHHHHHHHHHHT-HHHHHHHHHHHHHHHGGG-T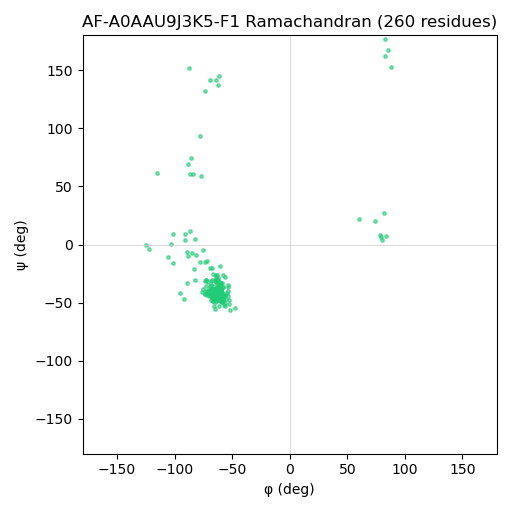T-HHHHHHHHHHHHHHHHTT-HHHHHHHHHHHHHHHHHHH-TTSHHHHHHHHHHHHHHHHTT-HHHHHHHHHHHHHHHTTSS-HHHHHHHHHHHHHHHHHTT-HHHHHHHHHHHHHHHHHHH-TT-GGGHHHHHHHHHHHHHTT-HHHHHHHHHHHHHHHHHHH-TTSHHHHHHHHHHHHHHHHTT-HHHHHHHHHHHHHHHHHHHHHH-

Nearest PDB structures (foldseek):
  3nf1-assembly1_A  TM=6.767E-01  e=2.303E-09  Homo sapiens
  6ejn-assembly1_B  TM=6.029E-01  e=5.072E-10  Mus musculus
  8rs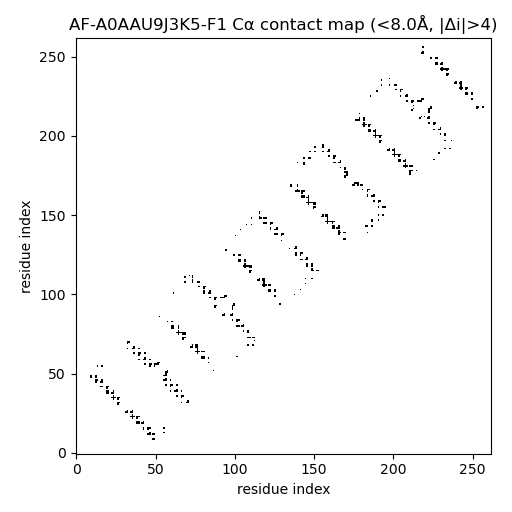v-assembly2_B  TM=7.556E-01  e=2.130E-06  Bacillus phage phi3T
  8rsv-assembly1_A  TM=7.568E-01  e=3.578E-06  Bacillus phage phi3T
  8rst-assembly1_A-2  TM=7.389E-01  e=3.143E-06  Bacillus phage phi3T